Protein AF-A0A4Q5S8B2-F1 (afdb_monomer)

Foldseek 3Di:
DWAWDDPAAFFEIFTADPVRDTQVVVQLVQLQDLVNQLVVVVVDPLCCVPVVDDSVVLNVQSNQLSVQVVVVSVCCRVVVDPLCVVVVQWDAPDPPDDPVDAFGWIWGFRPDPPRGQKIWIWTRQEVNHTYTHHIGRDSDPALVVDPVSVVSVVSSVVVVVVCVVQVPRGSVSNVVVNVVVVVVVVVVVVVVVVVVD

Secondary structure (DSSP, 8-state):
---EEEEETTTEEEEBPTTS-BHHHHHHHHHH-HHHHHHHHHT-THIIIII---HHHHHHHHHHHHHHHHHHHHHHHTTSS-TTHHHHHEEESSTT--TTSSSEEEEEESS-TTT--EEEEEEEEETTEEEEEEEEE--SSSGGGSHHHHHHHHHHHHHHHHHHHHT--SHHHHHHHHHHHHHHHHHHHHHHHHH--

Sequence (197 aa):
MFAVREIIKDILYATELSDGEDAFTQCFIQWEDPSFIRTHLQSQSALREYYHVSIGEATRLILQESKQLFLKFHKIVSGELPIGTLDNMFIPLHANDDFTLQRVPAKAYGISKAKSFLRLYAIRFSDGCYLIIGGYIKLHKTMQQSHEGIQILRDFKIWSDYLNKKGIDGAFELVTLISEKYNYAREITCKRIVQEQ

Mean predicted aligned error: 6.92 Å

Solvent-accessible surface area (backbone atoms only — not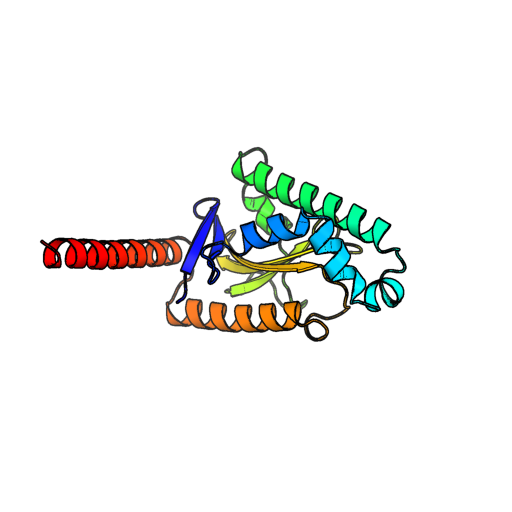 comparable to full-atom values): 10858 Å² total; per-residue (Å²): 130,94,49,66,41,81,77,36,86,79,34,33,32,15,33,48,46,95,87,72,49,35,26,55,59,54,39,51,59,46,43,68,34,68,65,56,42,47,57,66,50,72,79,39,72,42,40,56,77,72,68,68,49,53,69,70,55,47,43,53,50,42,40,54,22,40,53,52,37,50,51,52,53,49,30,36,74,73,62,79,33,64,73,69,53,53,63,74,50,41,40,60,65,48,91,88,52,56,87,88,49,75,59,35,51,23,35,28,54,29,78,41,92,90,78,41,42,42,36,43,31,26,34,34,41,36,93,76,23,36,38,26,71,30,55,51,78,54,60,57,98,48,47,83,78,35,73,68,38,42,48,52,54,50,48,50,51,55,49,52,54,48,33,61,77,67,68,46,59,41,53,68,54,49,51,48,55,47,50,53,52,53,52,53,52,50,54,52,53,53,54,51,59,66,73,77,107

pLDDT: mean 84.65, std 10.73, range [45.31, 97.06]

Structure (mmCIF, N/CA/C/O backbone):
data_AF-A0A4Q5S8B2-F1
#
_entry.id   AF-A0A4Q5S8B2-F1
#
loop_
_atom_site.group_PDB
_atom_site.id
_atom_site.type_symbol
_atom_site.label_atom_id
_atom_site.label_alt_id
_atom_site.label_comp_id
_atom_site.label_asym_id
_atom_site.label_entity_id
_atom_site.label_seq_id
_atom_site.pdbx_PDB_ins_code
_atom_site.Cartn_x
_atom_site.Cartn_y
_atom_site.Cartn_z
_atom_site.occupancy
_atom_site.B_iso_or_equiv
_atom_site.auth_seq_id
_atom_site.auth_comp_id
_atom_site.auth_asym_id
_atom_site.auth_atom_id
_atom_site.pdbx_PDB_model_num
ATOM 1 N N . MET A 1 1 ? 5.877 13.268 14.505 1.00 63.50 1 MET A N 1
ATOM 2 C CA . MET A 1 1 ? 4.538 13.295 15.136 1.00 63.50 1 MET A CA 1
ATOM 3 C C . MET A 1 1 ? 3.707 12.244 14.424 1.00 63.50 1 MET A C 1
ATOM 5 O O . MET A 1 1 ? 3.726 12.256 13.205 1.00 63.50 1 MET A O 1
ATOM 9 N N . PHE A 1 2 ? 3.070 11.316 15.142 1.0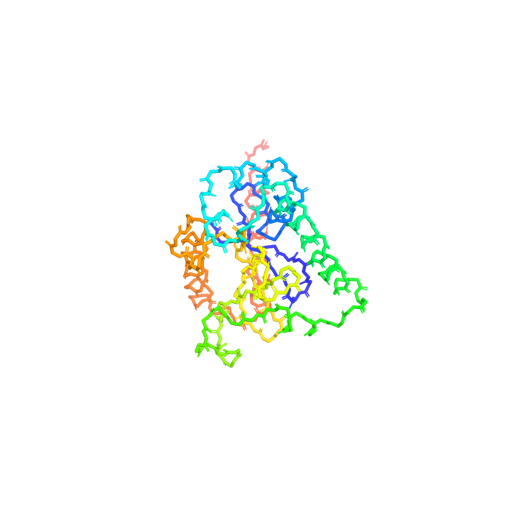0 78.12 2 PHE A N 1
ATOM 10 C CA . PHE A 1 2 ? 2.204 10.313 14.515 1.00 78.12 2 PHE A CA 1
ATOM 11 C C . PHE A 1 2 ? 0.909 10.977 14.071 1.00 78.12 2 PHE A C 1
ATOM 13 O O . PHE A 1 2 ? 0.301 11.730 14.835 1.00 78.12 2 PHE A O 1
ATOM 20 N N . ALA A 1 3 ? 0.539 10.752 12.822 1.00 86.56 3 ALA A N 1
ATOM 21 C CA . ALA A 1 3 ? -0.621 11.360 12.211 1.00 86.56 3 ALA A CA 1
ATOM 22 C C . ALA A 1 3 ? -1.130 10.456 11.097 1.00 86.56 3 ALA A C 1
ATOM 24 O O . ALA A 1 3 ? -0.332 9.797 10.428 1.00 86.56 3 ALA A O 1
ATOM 25 N N . VAL A 1 4 ? -2.445 10.399 10.940 1.00 89.94 4 VAL A N 1
ATOM 26 C CA . VAL A 1 4 ? -3.086 9.565 9.932 1.00 89.94 4 VAL A CA 1
ATOM 27 C C . VAL A 1 4 ? -4.197 10.353 9.253 1.00 89.94 4 VAL A C 1
ATOM 29 O O . VAL A 1 4 ? -4.857 11.179 9.885 1.00 89.94 4 VAL A O 1
ATOM 32 N N . ARG A 1 5 ? -4.408 10.057 7.976 1.00 89.88 5 ARG A N 1
ATOM 33 C CA . ARG A 1 5 ? -5.499 10.555 7.152 1.00 89.88 5 ARG A CA 1
ATOM 34 C C . ARG A 1 5 ? -6.491 9.431 6.903 1.00 89.88 5 ARG A C 1
ATOM 36 O O . ARG A 1 5 ? -6.105 8.289 6.656 1.00 89.88 5 ARG A O 1
ATOM 43 N N . GLU A 1 6 ? -7.768 9.763 6.966 1.00 90.56 6 GLU A N 1
ATOM 44 C CA . GLU A 1 6 ? -8.841 8.861 6.567 1.00 90.56 6 GLU A CA 1
ATOM 45 C C . GLU A 1 6 ? -8.982 8.870 5.036 1.00 90.56 6 GLU A C 1
ATOM 47 O O . GLU A 1 6 ? -9.133 9.932 4.434 1.00 90.56 6 GLU A O 1
ATOM 52 N N . ILE A 1 7 ? -8.891 7.690 4.416 1.00 90.69 7 ILE A N 1
ATOM 53 C CA . ILE A 1 7 ? -9.005 7.483 2.960 1.00 90.69 7 ILE A CA 1
ATOM 54 C C . ILE A 1 7 ? -10.386 6.926 2.617 1.00 90.69 7 ILE A C 1
ATOM 56 O O . ILE A 1 7 ? -11.066 7.421 1.723 1.00 90.69 7 ILE A O 1
ATOM 60 N N . ILE A 1 8 ? -10.807 5.894 3.352 1.00 88.69 8 ILE A N 1
ATOM 61 C CA . ILE A 1 8 ? -12.163 5.347 3.324 1.00 88.69 8 ILE A CA 1
ATOM 62 C C . ILE A 1 8 ? -12.650 5.353 4.760 1.00 88.69 8 ILE A C 1
ATOM 64 O O . ILE A 1 8 ? -12.018 4.739 5.623 1.00 88.69 8 ILE A O 1
ATOM 68 N N . LYS A 1 9 ? -13.766 6.042 4.992 1.00 86.19 9 LYS A N 1
ATOM 69 C CA . LYS A 1 9 ? -14.314 6.245 6.328 1.00 86.19 9 LYS A CA 1
ATOM 70 C C . LYS A 1 9 ? -14.409 4.941 7.116 1.00 86.19 9 LYS A C 1
ATOM 72 O O . LYS A 1 9 ? -14.947 3.967 6.599 1.00 86.19 9 LYS A O 1
ATOM 77 N N . ASP A 1 10 ? -13.884 4.951 8.341 1.00 85.00 10 ASP A N 1
ATOM 78 C CA . ASP A 1 10 ? -13.907 3.828 9.294 1.00 85.00 10 ASP A CA 1
ATOM 79 C C . ASP A 1 10 ? -13.159 2.551 8.850 1.00 85.00 10 ASP A C 1
ATOM 81 O O . ASP A 1 10 ? -13.213 1.535 9.538 1.00 85.00 10 ASP A O 1
ATOM 85 N N . ILE A 1 11 ? -12.465 2.567 7.704 1.00 88.88 11 ILE A N 1
ATOM 86 C CA . ILE A 1 11 ? -12.017 1.341 7.017 1.00 88.88 11 ILE A CA 1
ATOM 87 C C . ILE A 1 11 ? -10.560 1.432 6.562 1.00 88.88 11 ILE A C 1
ATOM 89 O O . ILE A 1 11 ? -9.762 0.526 6.800 1.00 88.88 11 ILE A O 1
ATOM 93 N N . LEU A 1 12 ? -10.197 2.499 5.853 1.00 91.62 12 LEU A N 1
ATOM 94 C CA . LEU A 1 12 ? -8.871 2.645 5.267 1.00 91.62 12 LEU A CA 1
ATOM 95 C C . LEU A 1 12 ? -8.286 3.985 5.668 1.00 91.62 12 LEU A C 1
ATOM 97 O O . LEU A 1 12 ? -8.831 5.041 5.356 1.00 91.62 12 LEU A O 1
ATOM 101 N N . TYR A 1 13 ? -7.129 3.917 6.299 1.00 93.88 13 TYR A N 1
ATOM 102 C CA . TYR A 1 13 ? -6.359 5.061 6.747 1.00 93.88 13 TYR A CA 1
ATOM 103 C C . TYR A 1 13 ? -4.983 5.028 6.101 1.00 93.88 13 TYR A C 1
ATOM 105 O O . TYR A 1 13 ? -4.520 3.974 5.672 1.00 93.88 13 TYR A O 1
ATOM 113 N N . ALA A 1 14 ? -4.296 6.160 6.074 1.00 94.81 14 ALA A N 1
ATOM 114 C CA . ALA A 1 14 ? -2.908 6.248 5.647 1.00 94.81 14 ALA A CA 1
ATOM 115 C C . ALA A 1 14 ? -2.116 7.129 6.606 1.00 94.81 14 ALA A C 1
ATOM 117 O O . ALA A 1 14 ? -2.641 8.097 7.146 1.00 94.81 14 ALA A O 1
ATOM 118 N N . THR A 1 15 ? -0.852 6.803 6.836 1.00 94.00 15 THR A N 1
ATOM 119 C CA . THR A 1 15 ? 0.026 7.631 7.668 1.00 94.00 15 THR A CA 1
ATOM 120 C C . THR A 1 15 ? 0.346 8.940 6.951 1.00 94.00 15 THR A C 1
ATOM 122 O O . THR A 1 15 ? 0.665 8.909 5.763 1.00 94.00 15 THR A O 1
ATOM 125 N N . GLU A 1 16 ? 0.303 10.075 7.647 1.00 92.12 16 GLU A N 1
ATOM 126 C CA . GLU A 1 16 ? 0.772 11.342 7.071 1.00 92.12 16 GLU A CA 1
ATOM 127 C C . GLU A 1 16 ? 2.303 11.376 7.039 1.00 92.12 16 GLU A C 1
ATOM 129 O O . GLU A 1 16 ? 2.986 10.942 7.975 1.00 92.12 16 GLU A O 1
ATOM 134 N N . LEU A 1 17 ? 2.827 11.919 5.951 1.00 87.81 17 LEU A N 1
ATOM 135 C CA . LEU A 1 17 ? 4.237 12.132 5.689 1.00 87.81 17 LEU A CA 1
ATOM 136 C C . LEU A 1 17 ? 4.648 13.550 6.111 1.00 87.81 17 LEU A C 1
ATOM 138 O O . LEU A 1 17 ? 3.826 14.410 6.432 1.00 87.81 17 LEU A O 1
ATOM 142 N N . SER A 1 18 ? 5.955 13.806 6.143 1.00 84.50 18 SER A N 1
ATOM 143 C CA . SER A 1 18 ? 6.503 15.089 6.604 1.00 84.50 18 SER A CA 1
ATOM 144 C C . SER A 1 18 ? 6.147 16.282 5.716 1.00 84.50 18 SER A C 1
ATOM 146 O O . SER A 1 18 ? 6.200 17.415 6.183 1.00 84.50 18 SER A O 1
ATOM 148 N N . ASP A 1 19 ? 5.830 16.037 4.448 1.00 83.19 19 ASP A N 1
ATOM 149 C CA . ASP A 1 19 ? 5.418 17.042 3.464 1.00 83.19 19 ASP A CA 1
ATOM 150 C C . ASP A 1 19 ? 3.907 17.341 3.502 1.00 83.19 19 ASP A C 1
ATOM 152 O O . ASP A 1 19 ? 3.445 18.227 2.787 1.00 83.19 19 ASP A O 1
ATOM 156 N N . GLY A 1 20 ? 3.148 16.667 4.375 1.00 82.50 20 GLY A N 1
ATOM 157 C CA . GLY A 1 20 ? 1.707 16.864 4.555 1.00 82.50 20 GLY A CA 1
ATOM 158 C C . GLY A 1 20 ? 0.827 15.976 3.671 1.00 82.50 20 GLY A C 1
ATOM 159 O O . GLY A 1 20 ? -0.392 15.943 3.881 1.00 82.50 20 GLY A O 1
ATOM 160 N N . GLU A 1 21 ? 1.425 15.228 2.741 1.00 90.19 21 GLU A N 1
ATOM 161 C CA . GLU A 1 21 ? 0.733 14.182 1.991 1.00 90.19 21 GLU A CA 1
ATOM 162 C C . GLU A 1 21 ? 0.542 12.925 2.838 1.00 90.19 21 GLU A C 1
ATOM 164 O O . GLU A 1 21 ? 1.177 12.736 3.877 1.00 90.19 21 GLU A O 1
ATOM 169 N N . ASP A 1 22 ? -0.356 12.043 2.410 1.00 94.44 22 ASP A N 1
ATOM 170 C CA . ASP A 1 22 ? -0.514 10.731 3.027 1.00 94.44 22 ASP A CA 1
ATOM 171 C C . ASP A 1 22 ? 0.183 9.627 2.219 1.00 94.44 22 ASP A C 1
ATOM 173 O O . ASP A 1 22 ? 0.371 9.712 1.003 1.00 94.44 22 ASP A O 1
ATOM 177 N N . ALA A 1 23 ? 0.568 8.557 2.912 1.00 94.81 23 ALA A N 1
ATOM 178 C CA . ALA A 1 23 ? 1.321 7.458 2.327 1.00 94.81 23 ALA A CA 1
ATOM 179 C C . ALA A 1 23 ? 0.579 6.725 1.194 1.00 94.81 23 ALA A C 1
ATOM 181 O O . ALA A 1 23 ? 1.234 6.139 0.332 1.00 94.81 23 ALA A O 1
ATOM 182 N N . PHE A 1 24 ? -0.759 6.739 1.169 1.00 96.00 24 PHE A N 1
ATOM 183 C CA . PHE A 1 24 ? -1.538 6.146 0.082 1.00 96.00 24 PHE A CA 1
ATOM 184 C C . PHE A 1 24 ? -1.468 7.035 -1.161 1.00 96.00 24 PHE A C 1
ATOM 186 O O . PHE A 1 24 ? -1.053 6.565 -2.222 1.00 96.00 24 PHE A O 1
ATOM 193 N N . THR A 1 25 ? -1.792 8.319 -1.020 1.00 94.88 25 THR A N 1
ATOM 194 C CA . THR A 1 25 ? -1.768 9.306 -2.108 1.00 94.88 25 THR A CA 1
ATOM 195 C C . THR A 1 25 ? -0.377 9.416 -2.727 1.00 94.88 25 THR A C 1
ATOM 197 O O . THR A 1 25 ? -0.233 9.311 -3.948 1.00 94.88 25 THR A O 1
ATOM 200 N N . GLN A 1 26 ? 0.667 9.492 -1.897 1.00 95.19 26 GLN A N 1
ATOM 201 C CA . GLN A 1 26 ? 2.050 9.580 -2.364 1.00 95.19 26 GLN A CA 1
ATOM 202 C C . GLN A 1 26 ? 2.469 8.376 -3.221 1.00 95.19 26 GLN A C 1
ATOM 204 O O . GLN A 1 26 ? 3.188 8.540 -4.210 1.00 95.19 26 GLN A O 1
ATOM 209 N N . CYS A 1 27 ? 2.004 7.165 -2.889 1.00 95.81 27 CYS A N 1
ATOM 210 C CA . CYS A 1 27 ? 2.283 5.983 -3.705 1.00 95.81 27 CYS A CA 1
ATOM 211 C C . CYS A 1 27 ? 1.700 6.121 -5.112 1.00 95.81 27 CYS A C 1
ATOM 213 O O . CYS A 1 27 ? 2.403 5.868 -6.087 1.00 95.81 27 CYS A O 1
ATOM 215 N N . PHE A 1 28 ? 0.436 6.534 -5.237 1.00 95.69 28 PHE A N 1
ATOM 216 C CA . PHE A 1 28 ? -0.209 6.646 -6.546 1.00 95.69 28 PHE A CA 1
ATOM 217 C C . PHE A 1 28 ? 0.351 7.798 -7.379 1.00 95.69 28 PHE A C 1
ATOM 219 O O . PHE A 1 28 ? 0.574 7.593 -8.567 1.00 95.69 28 PHE A O 1
ATOM 226 N N . ILE A 1 29 ? 0.700 8.937 -6.768 1.00 95.00 29 ILE A N 1
ATOM 227 C CA . ILE A 1 29 ? 1.412 10.025 -7.462 1.00 95.00 29 ILE A CA 1
ATOM 228 C C . ILE A 1 29 ? 2.694 9.491 -8.116 1.00 95.00 29 ILE A C 1
ATOM 230 O O . ILE A 1 29 ? 2.937 9.703 -9.303 1.00 95.00 29 ILE A O 1
ATOM 234 N N . GLN A 1 30 ? 3.498 8.740 -7.361 1.00 95.25 30 GLN A N 1
ATOM 235 C CA . GLN A 1 30 ? 4.747 8.166 -7.862 1.00 95.25 30 GLN A CA 1
ATOM 236 C C . GLN A 1 30 ? 4.522 7.073 -8.915 1.00 95.25 30 GLN A C 1
ATOM 238 O O . GLN A 1 30 ? 5.245 6.996 -9.907 1.00 95.25 30 GLN A O 1
ATOM 243 N N . TRP A 1 31 ? 3.533 6.203 -8.712 1.00 96.44 31 TRP A N 1
ATOM 244 C CA . TRP A 1 31 ? 3.250 5.082 -9.614 1.00 96.44 31 TRP A CA 1
ATOM 245 C C . TRP A 1 31 ? 2.487 5.483 -10.879 1.00 96.44 31 TRP A C 1
ATOM 247 O O . TRP A 1 31 ? 2.336 4.655 -11.780 1.00 96.44 31 TRP A O 1
ATOM 257 N N . GLU A 1 32 ? 2.012 6.724 -10.961 1.00 95.69 32 GLU A N 1
ATOM 258 C CA . GLU A 1 32 ? 1.411 7.308 -12.160 1.00 95.69 32 GLU A CA 1
ATOM 259 C C . GLU A 1 32 ? 2.374 8.215 -12.942 1.00 95.69 32 GLU A C 1
ATOM 261 O O . GLU A 1 32 ? 2.073 8.535 -14.091 1.00 95.69 32 GLU A O 1
ATOM 266 N N . ASP A 1 33 ? 3.551 8.558 -12.398 1.00 97.06 33 ASP A N 1
ATOM 267 C CA . ASP A 1 33 ? 4.581 9.335 -13.099 1.00 97.06 33 ASP A CA 1
ATOM 268 C C . ASP A 1 33 ? 5.583 8.429 -13.853 1.00 97.06 33 ASP A C 1
ATOM 270 O O . ASP A 1 33 ? 6.459 7.795 -13.247 1.00 97.06 33 ASP A O 1
ATOM 274 N N . PRO A 1 34 ? 5.549 8.390 -15.203 1.00 96.44 34 PRO A N 1
ATOM 275 C CA . PRO A 1 34 ? 6.497 7.604 -15.987 1.00 96.44 34 PRO A CA 1
ATOM 276 C C . PRO A 1 34 ? 7.958 8.032 -15.788 1.00 96.44 34 PRO A C 1
ATOM 278 O O . PRO A 1 34 ? 8.856 7.202 -15.955 1.00 96.44 34 PRO A O 1
ATOM 281 N N . SER A 1 35 ? 8.210 9.305 -15.469 1.00 96.06 35 SER A N 1
ATOM 282 C CA . SER A 1 35 ? 9.556 9.860 -15.282 1.00 96.06 35 SER A CA 1
ATOM 283 C C . SER A 1 35 ? 10.162 9.374 -13.973 1.00 96.06 35 SER A C 1
ATOM 285 O O . SER A 1 35 ? 11.281 8.847 -13.980 1.00 96.06 35 SER A O 1
ATOM 287 N N . PHE A 1 36 ? 9.404 9.458 -12.876 1.00 95.12 36 PHE A N 1
ATOM 288 C CA . PHE A 1 36 ? 9.755 8.832 -11.605 1.00 95.12 36 PHE A CA 1
ATOM 289 C C . PHE A 1 36 ? 10.045 7.340 -11.783 1.00 95.12 36 PHE A C 1
ATOM 291 O O . PHE A 1 36 ? 11.128 6.878 -11.420 1.00 95.12 36 PHE A O 1
ATOM 298 N N . ILE A 1 37 ? 9.131 6.591 -12.416 1.00 95.56 37 ILE A N 1
ATOM 299 C CA . ILE A 1 37 ? 9.287 5.141 -12.589 1.00 95.56 37 ILE A CA 1
ATOM 300 C C . ILE A 1 37 ? 10.566 4.825 -13.365 1.00 95.56 37 ILE A C 1
ATOM 302 O O . ILE A 1 37 ? 11.365 4.001 -12.929 1.00 95.56 37 ILE A O 1
ATOM 306 N N . ARG A 1 38 ? 10.793 5.469 -14.516 1.00 94.12 38 ARG A N 1
ATOM 307 C CA . ARG A 1 38 ? 11.995 5.213 -15.325 1.00 94.12 38 ARG A CA 1
ATOM 308 C C . ARG A 1 38 ? 13.269 5.511 -14.547 1.00 94.12 38 ARG A C 1
ATOM 310 O O . ARG A 1 38 ? 14.187 4.699 -14.598 1.00 94.12 38 ARG A O 1
ATOM 317 N N . THR A 1 39 ? 13.300 6.619 -13.812 1.00 93.06 39 THR A N 1
ATOM 318 C CA . THR A 1 39 ? 14.446 7.002 -12.977 1.00 93.06 39 THR A CA 1
ATOM 319 C C . THR A 1 39 ? 14.698 5.964 -11.882 1.00 93.06 39 THR A C 1
ATOM 321 O O . THR A 1 39 ? 15.824 5.500 -11.717 1.00 93.06 39 THR A O 1
ATOM 324 N N . HIS A 1 40 ? 13.642 5.523 -11.194 1.00 91.12 40 HIS A N 1
ATOM 325 C CA . HIS A 1 40 ? 13.718 4.493 -10.158 1.00 91.12 40 HIS A CA 1
ATOM 326 C C . HIS A 1 40 ? 14.196 3.135 -10.705 1.00 91.12 40 HIS A C 1
ATOM 328 O O . HIS A 1 40 ? 14.915 2.406 -10.028 1.00 91.12 40 HIS A O 1
ATOM 334 N N . LEU A 1 41 ? 13.836 2.792 -11.946 1.00 91.06 41 LEU A N 1
ATOM 335 C CA . LEU A 1 41 ? 14.264 1.553 -12.603 1.00 91.06 41 LEU A CA 1
ATOM 336 C C . LEU A 1 41 ? 15.700 1.610 -13.150 1.00 91.06 41 LEU A C 1
ATOM 338 O O . LEU A 1 41 ? 16.366 0.578 -13.224 1.00 91.06 41 LEU A O 1
ATOM 342 N N . GLN A 1 42 ? 16.177 2.783 -13.576 1.00 84.75 42 GLN A N 1
ATOM 343 C CA . GLN A 1 42 ? 17.494 2.946 -14.209 1.00 84.75 42 GLN A CA 1
ATOM 344 C C . GLN A 1 42 ? 18.657 2.601 -13.277 1.00 84.75 42 GLN A C 1
ATOM 346 O O . GLN A 1 42 ? 19.684 2.110 -13.743 1.00 84.75 42 GLN A O 1
ATOM 351 N N . SER A 1 43 ? 18.496 2.821 -11.975 1.00 70.75 43 SER A N 1
ATOM 352 C CA . SER A 1 43 ? 19.526 2.556 -10.970 1.00 70.75 43 SER A CA 1
ATOM 353 C C . SER A 1 43 ? 19.605 1.087 -10.533 1.00 70.75 43 SER A C 1
ATOM 355 O O . SER A 1 43 ? 20.405 0.760 -9.660 1.00 70.75 43 SER A O 1
ATOM 357 N N . GLN A 1 44 ? 18.801 0.189 -11.122 1.00 76.06 44 GLN A N 1
ATOM 358 C CA . GLN A 1 44 ? 18.524 -1.128 -10.542 1.00 76.06 44 GLN A CA 1
ATOM 359 C C . GLN A 1 44 ? 18.854 -2.277 -11.504 1.00 76.06 44 GLN A C 1
ATOM 361 O O . GLN A 1 44 ? 18.047 -2.656 -12.360 1.00 76.06 44 GLN A O 1
ATOM 366 N N . SER A 1 45 ? 20.021 -2.909 -11.320 1.00 71.69 45 SER A N 1
ATOM 367 C CA . SER A 1 45 ? 20.421 -4.101 -12.099 1.00 71.69 45 SER A CA 1
ATOM 368 C C . SER A 1 45 ? 19.439 -5.271 -11.931 1.00 71.69 45 SER A C 1
ATOM 370 O O . SER A 1 45 ? 19.208 -6.044 -12.867 1.00 71.69 45 SER A O 1
ATOM 372 N N . ALA A 1 46 ? 18.765 -5.320 -10.776 1.00 72.12 46 ALA A N 1
ATOM 373 C CA . ALA A 1 46 ? 17.760 -6.311 -10.411 1.00 72.12 46 ALA A CA 1
ATOM 374 C C . ALA A 1 46 ? 16.614 -6.440 -11.431 1.00 72.12 46 ALA A C 1
ATOM 376 O O . ALA A 1 46 ? 16.054 -7.525 -11.587 1.00 72.12 46 ALA A O 1
ATOM 377 N N . LEU A 1 47 ? 16.284 -5.378 -12.180 1.00 80.75 47 LEU A N 1
ATOM 378 C CA . LEU A 1 47 ? 15.248 -5.454 -13.212 1.00 80.75 47 LEU A CA 1
ATOM 379 C C . LEU A 1 47 ? 15.610 -6.465 -14.314 1.00 80.75 47 LEU A C 1
ATOM 381 O O . LEU A 1 47 ? 14.768 -7.260 -14.734 1.00 80.75 47 LEU A O 1
ATOM 385 N N . ARG A 1 48 ? 16.871 -6.467 -14.761 1.00 75.12 48 ARG A N 1
ATOM 386 C CA . ARG A 1 48 ? 17.347 -7.397 -15.796 1.00 75.12 48 ARG A CA 1
ATOM 387 C C . ARG A 1 48 ? 17.610 -8.788 -15.233 1.00 75.12 48 ARG A C 1
ATOM 389 O O . ARG A 1 48 ? 17.295 -9.773 -15.895 1.00 75.12 48 ARG A O 1
ATOM 396 N N . GLU A 1 49 ? 18.174 -8.853 -14.031 1.00 77.00 49 GLU A N 1
ATOM 397 C CA . GLU A 1 49 ? 18.605 -10.103 -13.398 1.00 77.00 49 GLU A CA 1
ATOM 398 C C . GLU A 1 49 ? 17.439 -10.949 -12.875 1.00 77.00 49 GLU A C 1
ATOM 400 O O . GLU A 1 49 ? 17.508 -12.172 -12.940 1.00 77.00 49 GLU A O 1
ATOM 405 N N . TYR A 1 50 ? 16.375 -10.316 -12.373 1.00 77.25 50 TYR A N 1
ATOM 406 C CA . TYR A 1 50 ? 15.262 -11.017 -11.727 1.00 77.25 50 TYR A CA 1
ATOM 407 C C . TYR A 1 50 ? 13.976 -11.025 -12.560 1.00 77.25 50 TYR A C 1
ATOM 409 O O . TYR A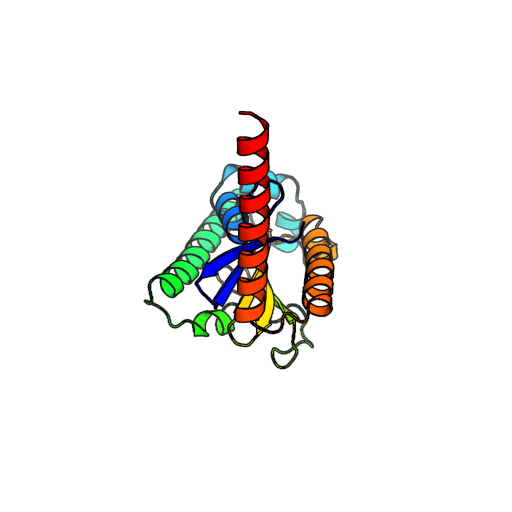 1 50 ? 13.280 -12.038 -12.604 1.00 77.25 50 TYR A O 1
ATOM 417 N N . TYR A 1 51 ? 13.635 -9.908 -13.213 1.00 80.12 51 TYR A N 1
ATOM 418 C CA . TYR A 1 51 ? 12.385 -9.799 -13.979 1.00 80.12 51 TYR A CA 1
ATOM 419 C C . TYR A 1 51 ? 12.555 -10.065 -15.476 1.00 80.12 51 TYR A C 1
ATOM 421 O O . TYR A 1 51 ? 11.565 -10.358 -16.142 1.00 80.12 51 TYR A O 1
ATOM 429 N N . HIS A 1 52 ? 13.778 -9.976 -16.007 1.00 85.38 52 HIS A N 1
ATOM 430 C CA . HIS A 1 52 ? 14.090 -10.198 -17.425 1.00 85.38 52 HIS A CA 1
ATOM 431 C C . HIS A 1 52 ? 13.249 -9.345 -18.396 1.00 85.38 52 HIS A C 1
ATOM 433 O O . HIS A 1 52 ? 12.901 -9.786 -19.491 1.00 85.38 52 HIS A O 1
ATOM 439 N N . VAL A 1 53 ? 12.928 -8.107 -18.011 1.00 87.56 53 VAL A N 1
ATOM 440 C CA . VAL A 1 53 ? 12.181 -7.147 -18.843 1.00 87.56 53 VAL A CA 1
ATOM 441 C C . VAL A 1 53 ? 12.993 -5.878 -19.094 1.00 87.56 53 VAL A C 1
ATOM 443 O O . VAL A 1 53 ? 13.905 -5.534 -18.340 1.00 87.56 53 VAL A O 1
ATOM 446 N N . SER A 1 54 ? 12.659 -5.155 -20.165 1.00 90.00 54 SER A N 1
ATOM 447 C CA . SER A 1 54 ? 13.232 -3.831 -20.417 1.00 90.00 54 SER A CA 1
ATOM 448 C C . SER A 1 54 ? 12.639 -2.786 -19.465 1.00 90.00 54 SER A C 1
ATOM 450 O O . SER A 1 54 ? 11.529 -2.953 -18.960 1.00 90.00 54 SER A O 1
ATOM 452 N N . ILE A 1 55 ? 13.344 -1.667 -19.268 1.00 91.94 55 ILE A N 1
ATOM 453 C CA . ILE A 1 55 ? 12.821 -0.528 -18.492 1.00 91.94 55 ILE A CA 1
ATOM 454 C C . ILE A 1 55 ? 11.501 -0.035 -19.090 1.00 91.94 55 ILE A C 1
ATOM 456 O O . ILE A 1 55 ? 10.547 0.176 -18.356 1.00 91.94 55 ILE A O 1
ATOM 460 N N . GLY A 1 56 ? 11.423 0.104 -20.419 1.00 92.81 56 GLY A N 1
ATOM 461 C CA . GLY A 1 56 ? 10.203 0.564 -21.086 1.00 92.81 56 GLY A CA 1
ATOM 462 C C . GLY A 1 56 ? 9.008 -0.358 -20.840 1.00 92.81 56 GLY A C 1
ATOM 463 O O . GLY A 1 56 ? 7.916 0.129 -20.553 1.00 92.81 56 GLY A O 1
ATOM 464 N N . GLU A 1 57 ? 9.226 -1.673 -20.893 1.00 92.25 57 GLU A N 1
ATOM 465 C CA . GLU A 1 57 ? 8.173 -2.651 -20.613 1.00 92.25 57 GLU A CA 1
ATOM 466 C C . GLU A 1 57 ? 7.769 -2.642 -19.135 1.00 92.25 57 GLU A C 1
ATOM 468 O O . GLU A 1 57 ? 6.582 -2.594 -18.823 1.00 92.25 57 GLU A O 1
ATOM 473 N N . ALA A 1 58 ? 8.734 -2.599 -18.216 1.00 92.62 58 ALA A N 1
ATOM 474 C CA . ALA A 1 58 ? 8.457 -2.495 -16.787 1.00 92.62 58 ALA A CA 1
ATOM 475 C C . ALA A 1 58 ? 7.681 -1.218 -16.439 1.00 92.62 58 ALA A C 1
ATOM 477 O O . ALA A 1 58 ? 6.700 -1.286 -15.706 1.00 92.62 58 ALA A O 1
ATOM 478 N N . THR A 1 59 ? 8.050 -0.066 -17.011 1.00 95.31 59 THR A N 1
ATOM 479 C CA . THR A 1 59 ? 7.305 1.190 -16.836 1.00 95.31 59 THR A CA 1
ATOM 480 C C . THR A 1 59 ? 5.857 1.042 -17.291 1.00 95.31 59 THR A C 1
ATOM 482 O O . THR A 1 59 ? 4.944 1.418 -16.559 1.00 95.31 59 THR A O 1
ATOM 485 N N . ARG A 1 60 ? 5.627 0.457 -18.473 1.00 95.12 60 ARG A N 1
ATOM 486 C CA . ARG A 1 60 ? 4.276 0.222 -18.999 1.00 95.12 60 ARG A CA 1
ATOM 487 C C . ARG A 1 60 ? 3.457 -0.682 -18.071 1.00 95.12 60 ARG A C 1
ATOM 489 O O . ARG A 1 60 ? 2.293 -0.386 -17.807 1.00 95.12 60 ARG A O 1
ATOM 496 N N . LEU A 1 61 ? 4.062 -1.760 -17.570 1.00 93.69 61 LEU A N 1
ATOM 497 C CA . LEU A 1 61 ? 3.422 -2.693 -16.640 1.00 93.69 61 LEU A CA 1
ATOM 498 C C . LEU A 1 61 ? 3.098 -2.031 -15.297 1.00 93.69 61 LEU A C 1
ATOM 500 O O . LEU A 1 61 ? 1.985 -2.191 -14.812 1.00 93.69 61 LEU A O 1
ATOM 504 N N . ILE A 1 62 ? 4.018 -1.246 -14.735 1.00 95.31 62 ILE A N 1
ATOM 505 C CA . ILE A 1 62 ? 3.813 -0.517 -13.475 1.00 95.31 62 ILE A CA 1
ATOM 506 C C . ILE A 1 62 ? 2.656 0.480 -13.598 1.00 95.31 62 ILE A C 1
ATOM 508 O O . ILE A 1 62 ? 1.772 0.475 -12.748 1.00 95.31 62 ILE A O 1
ATOM 512 N N . LEU A 1 63 ? 2.601 1.271 -14.675 1.00 95.88 63 LEU A N 1
ATOM 513 C CA . LEU A 1 63 ? 1.492 2.204 -14.921 1.00 95.88 63 LEU A CA 1
ATOM 514 C C . LEU A 1 63 ? 0.147 1.468 -15.025 1.00 95.88 63 LEU A C 1
ATOM 516 O O . LEU A 1 63 ? -0.861 1.890 -14.458 1.00 95.88 63 LEU A O 1
ATOM 520 N N . GLN A 1 64 ? 0.131 0.334 -15.731 1.00 94.94 64 GLN A N 1
ATOM 521 C CA . GLN A 1 64 ? -1.061 -0.502 -15.860 1.00 94.94 64 GLN A CA 1
ATOM 522 C C . GLN A 1 64 ? -1.480 -1.110 -14.511 1.00 94.94 64 GLN A C 1
ATOM 524 O O . GLN A 1 64 ? -2.675 -1.164 -14.213 1.00 94.94 64 GLN A O 1
ATOM 529 N N . GLU A 1 65 ? -0.521 -1.559 -13.700 1.00 94.62 65 GLU A N 1
ATOM 530 C CA . GLU A 1 65 ? -0.755 -2.053 -12.342 1.00 94.62 65 GLU A CA 1
ATOM 531 C C . GLU A 1 65 ? -1.322 -0.970 -11.432 1.00 94.62 65 GLU A C 1
ATOM 533 O O . GLU A 1 65 ? -2.315 -1.227 -10.750 1.00 94.62 65 GLU A O 1
ATOM 538 N N . SER A 1 66 ? -0.733 0.227 -11.465 1.00 95.25 66 SER A N 1
ATOM 539 C CA . SER A 1 66 ? -1.150 1.376 -10.662 1.00 95.25 66 SER A CA 1
ATOM 540 C C . SER A 1 66 ? -2.604 1.724 -10.947 1.00 95.25 66 SER A C 1
ATOM 542 O O . SER A 1 66 ? -3.444 1.682 -10.049 1.00 95.25 66 SER A O 1
ATOM 544 N N . LYS A 1 67 ? -2.942 1.906 -12.231 1.00 94.69 67 LYS A N 1
ATOM 545 C CA . LYS A 1 67 ? -4.304 2.225 -12.667 1.00 94.69 67 LYS A CA 1
ATOM 546 C C . LYS A 1 67 ? -5.316 1.172 -12.218 1.00 94.69 67 LYS A C 1
ATOM 548 O O . LYS A 1 67 ? -6.400 1.512 -11.756 1.00 94.69 67 LYS A O 1
ATOM 553 N N . GLN A 1 68 ? -4.993 -0.114 -12.355 1.00 93.50 68 GLN A N 1
ATOM 554 C CA . GLN A 1 68 ? -5.908 -1.182 -11.941 1.00 93.50 68 GLN A CA 1
ATOM 555 C C . GLN A 1 68 ? -6.090 -1.243 -10.425 1.00 93.50 68 GLN A C 1
ATOM 557 O O . GLN A 1 68 ? -7.208 -1.466 -9.959 1.00 93.50 68 GLN A O 1
ATOM 562 N N . LEU A 1 69 ? -5.014 -1.051 -9.662 1.00 93.31 69 LEU A N 1
ATOM 563 C CA . LEU A 1 69 ? -5.076 -1.031 -8.207 1.00 93.31 69 LEU A CA 1
ATOM 564 C C . LEU A 1 69 ? -5.885 0.171 -7.710 1.00 93.31 69 LEU A C 1
ATOM 566 O O . LEU A 1 69 ? -6.791 -0.010 -6.899 1.00 93.31 69 LEU A O 1
ATOM 570 N N . PHE A 1 70 ? -5.627 1.360 -8.258 1.00 93.19 70 PHE A N 1
ATOM 571 C CA . PHE A 1 70 ? -6.373 2.576 -7.946 1.00 93.19 70 PHE A CA 1
ATOM 572 C C . PHE A 1 70 ? -7.864 2.417 -8.258 1.00 93.19 70 PHE A C 1
ATOM 574 O O . PHE A 1 70 ? -8.710 2.686 -7.410 1.00 93.19 70 PHE A O 1
ATOM 581 N N . LEU A 1 71 ? -8.202 1.881 -9.439 1.00 92.75 71 LEU A N 1
ATOM 582 C CA . LEU A 1 71 ? -9.593 1.618 -9.818 1.00 92.75 71 LEU A CA 1
ATOM 583 C C . LEU A 1 71 ? -10.298 0.658 -8.852 1.00 92.75 71 LEU A C 1
ATOM 585 O O . LEU A 1 71 ? -11.485 0.834 -8.598 1.00 92.75 71 LEU A O 1
ATOM 589 N N . LYS A 1 72 ? -9.605 -0.342 -8.289 1.00 92.06 72 LYS A N 1
ATOM 590 C CA . LYS A 1 72 ? -10.199 -1.219 -7.264 1.00 92.06 72 LYS A CA 1
ATOM 591 C C . LYS A 1 72 ? -10.542 -0.441 -5.994 1.00 92.06 72 LYS A C 1
ATOM 593 O O . LYS A 1 72 ? -11.660 -0.578 -5.510 1.00 92.06 72 LYS A O 1
ATOM 598 N N . PHE A 1 73 ? -9.631 0.399 -5.498 1.00 91.69 73 PHE A N 1
ATOM 599 C CA . PHE A 1 73 ? -9.911 1.263 -4.346 1.00 91.69 73 PHE A CA 1
ATOM 600 C C . PHE A 1 73 ? -11.056 2.239 -4.634 1.00 91.69 73 PHE A C 1
ATOM 602 O O . PHE A 1 73 ? -11.987 2.331 -3.840 1.00 91.69 73 PHE A O 1
ATOM 609 N N . HIS A 1 74 ? -11.056 2.887 -5.802 1.00 90.19 74 HIS A N 1
ATOM 610 C CA . HIS A 1 74 ? -12.136 3.782 -6.223 1.00 90.19 74 HIS A CA 1
ATOM 611 C C . HIS A 1 74 ? -13.499 3.076 -6.245 1.00 90.19 74 HIS A C 1
ATOM 613 O O . HIS A 1 74 ? -14.497 3.625 -5.785 1.00 90.19 74 HIS A O 1
ATOM 619 N N . LYS A 1 75 ? -13.559 1.841 -6.749 1.00 92.12 75 LYS A N 1
ATOM 620 C CA . LYS A 1 75 ? -14.791 1.041 -6.757 1.00 92.12 75 LYS A CA 1
ATOM 621 C C . LYS A 1 75 ? -15.298 0.698 -5.358 1.00 92.12 75 LYS A C 1
ATOM 623 O O . LYS A 1 75 ? -16.502 0.634 -5.154 1.00 92.12 75 LYS A O 1
ATOM 628 N N . ILE A 1 76 ? -14.401 0.505 -4.395 1.00 89.69 76 ILE A N 1
ATOM 629 C CA . ILE A 1 76 ? -14.786 0.306 -2.992 1.00 89.69 76 ILE A CA 1
ATOM 630 C C . ILE A 1 76 ? -15.343 1.614 -2.415 1.00 89.69 76 ILE A C 1
ATOM 632 O O . ILE A 1 76 ? -16.419 1.612 -1.828 1.00 89.69 76 ILE A O 1
ATOM 636 N N . VAL A 1 77 ? -14.658 2.740 -2.646 1.00 86.19 77 VAL A N 1
ATOM 637 C CA . VAL A 1 77 ? -15.077 4.075 -2.172 1.00 86.19 77 VAL A CA 1
ATOM 638 C C . VAL A 1 77 ? -16.447 4.474 -2.730 1.00 86.19 77 VAL A C 1
ATOM 640 O O . VAL A 1 77 ? -17.286 5.001 -2.009 1.00 86.19 77 VAL A O 1
ATOM 643 N N . SER A 1 78 ? -16.679 4.215 -4.017 1.00 87.69 78 SER A N 1
ATOM 644 C CA . SER A 1 78 ? -17.934 4.536 -4.714 1.00 87.69 78 SER A CA 1
ATOM 645 C C . SER A 1 78 ? -19.076 3.557 -4.423 1.00 87.69 78 SER A C 1
ATOM 647 O O . SER A 1 78 ? -20.197 3.782 -4.875 1.00 87.69 78 SER A O 1
ATOM 649 N N . GLY A 1 79 ? -18.818 2.478 -3.676 1.00 86.69 79 GLY A N 1
ATOM 650 C CA . GLY A 1 79 ? -19.813 1.455 -3.350 1.00 86.69 79 GLY A CA 1
ATOM 651 C C . GLY A 1 79 ? -20.105 0.455 -4.475 1.00 86.69 79 GLY A C 1
ATOM 652 O O . GLY A 1 79 ? -20.981 -0.390 -4.316 1.00 86.69 79 GLY A O 1
ATOM 653 N N . GLU A 1 80 ? -19.373 0.500 -5.595 1.00 91.75 80 GLU A N 1
ATOM 654 C CA . GLU A 1 80 ? -19.456 -0.513 -6.660 1.00 91.75 80 GLU A CA 1
ATOM 655 C C . GLU A 1 80 ? -18.936 -1.887 -6.207 1.00 91.75 80 GLU A C 1
ATOM 657 O O . GLU A 1 80 ? -19.358 -2.921 -6.726 1.00 91.75 80 GLU A O 1
ATOM 662 N N . LEU A 1 81 ? -17.994 -1.906 -5.260 1.00 90.62 81 LEU A N 1
ATOM 663 C CA . LEU A 1 81 ? -17.477 -3.116 -4.629 1.00 90.62 81 LEU A CA 1
ATOM 664 C C . LEU A 1 81 ? -17.719 -3.077 -3.116 1.00 90.62 81 LEU A C 1
ATOM 666 O O . LEU A 1 81 ? -17.555 -2.026 -2.496 1.00 90.62 81 LEU A O 1
ATOM 670 N N . PRO A 1 82 ? -18.058 -4.221 -2.493 1.00 88.56 82 PRO A N 1
ATOM 671 C CA . PRO A 1 82 ? -18.265 -4.279 -1.054 1.00 88.56 82 PRO A CA 1
ATOM 672 C C . PRO A 1 82 ? -16.963 -3.995 -0.302 1.00 88.56 82 PRO A C 1
ATOM 674 O O . PRO A 1 82 ? -15.882 -4.387 -0.743 1.00 88.56 82 PRO A O 1
ATOM 677 N N . ILE A 1 83 ? -17.077 -3.386 0.876 1.00 83.12 83 ILE A N 1
ATOM 678 C CA . ILE A 1 83 ? -15.947 -3.018 1.746 1.00 83.12 83 ILE A CA 1
ATOM 679 C C . ILE A 1 83 ? -15.036 -4.215 2.059 1.00 83.12 83 ILE A C 1
ATOM 681 O O . ILE A 1 83 ? -13.815 -4.101 1.963 1.00 83.12 83 ILE A O 1
ATOM 685 N N . GLY A 1 84 ? -15.620 -5.395 2.311 1.00 85.38 84 GLY A N 1
ATOM 686 C CA . GLY A 1 84 ? -14.881 -6.648 2.540 1.00 85.38 84 GLY A CA 1
ATOM 687 C C . GLY A 1 84 ? -14.002 -7.099 1.362 1.00 85.38 84 GLY A C 1
ATOM 688 O O . GLY A 1 84 ? -13.230 -8.047 1.477 1.00 85.38 84 GLY A O 1
ATOM 689 N N . THR A 1 85 ? -14.055 -6.414 0.214 1.00 88.06 85 THR A N 1
ATOM 690 C CA . THR A 1 85 ? -13.086 -6.605 -0.874 1.00 88.06 85 THR A CA 1
ATOM 691 C C . THR A 1 85 ? -11.658 -6.282 -0.425 1.00 88.06 85 THR A C 1
ATOM 693 O O . THR A 1 85 ? -10.721 -6.894 -0.939 1.00 88.06 85 THR A O 1
ATOM 696 N N . LEU A 1 86 ? -11.466 -5.389 0.554 1.00 86.81 86 LEU A N 1
ATOM 697 C CA . LEU A 1 86 ? -10.138 -5.075 1.092 1.00 86.81 86 LEU A CA 1
ATOM 698 C C . LEU A 1 86 ? -9.448 -6.290 1.720 1.00 86.81 86 LEU A C 1
ATOM 700 O O . LEU A 1 86 ? -8.258 -6.486 1.467 1.00 86.81 86 LEU A O 1
ATOM 704 N N . ASP A 1 87 ? -10.185 -7.152 2.428 1.00 86.94 87 ASP A N 1
A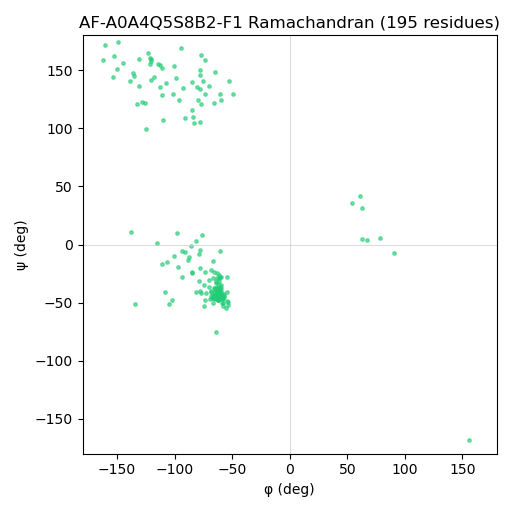TOM 705 C CA . ASP A 1 87 ? -9.633 -8.386 3.008 1.00 86.94 87 ASP A CA 1
ATOM 706 C C . ASP A 1 87 ? -9.131 -9.363 1.929 1.00 86.94 87 ASP A C 1
ATOM 708 O O . ASP A 1 87 ? -8.226 -10.158 2.168 1.00 86.94 87 ASP A O 1
ATOM 712 N N . ASN A 1 88 ? -9.663 -9.270 0.705 1.00 86.81 88 ASN A N 1
ATOM 713 C CA . ASN A 1 88 ? -9.179 -10.040 -0.443 1.00 86.81 88 ASN A CA 1
ATOM 714 C C . ASN A 1 88 ? -7.987 -9.373 -1.151 1.00 86.81 88 ASN A C 1
ATOM 716 O O . ASN A 1 88 ? -7.227 -10.039 -1.861 1.00 86.81 88 ASN A O 1
ATOM 720 N N . MET A 1 89 ? -7.833 -8.054 -1.004 1.00 90.19 89 MET A N 1
ATOM 721 C CA . MET A 1 89 ? -6.742 -7.284 -1.607 1.00 90.19 89 MET A CA 1
ATOM 722 C C . MET A 1 89 ? -5.457 -7.381 -0.789 1.00 90.19 89 MET A C 1
ATOM 724 O O . MET A 1 89 ? -4.374 -7.512 -1.368 1.00 90.19 89 MET A O 1
ATOM 728 N N . PHE A 1 90 ? -5.575 -7.326 0.535 1.00 91.25 90 PHE A N 1
ATOM 729 C CA . PHE A 1 90 ? -4.452 -7.425 1.453 1.00 91.25 90 PHE A CA 1
ATOM 730 C C . PHE A 1 90 ? -4.223 -8.866 1.892 1.00 91.25 90 PHE A C 1
ATOM 732 O O . PHE A 1 90 ? -5.143 -9.571 2.282 1.00 91.25 90 PHE A O 1
ATOM 739 N N . ILE A 1 91 ? -2.963 -9.295 1.879 1.00 90.00 91 ILE A N 1
ATOM 740 C CA . ILE A 1 91 ? -2.547 -10.566 2.477 1.00 90.00 91 ILE A CA 1
ATOM 741 C C . ILE A 1 91 ? -1.485 -10.331 3.548 1.00 90.00 91 ILE A C 1
ATOM 743 O O . ILE A 1 91 ? -0.747 -9.345 3.431 1.00 90.00 91 ILE A O 1
ATOM 747 N N . PRO A 1 92 ? -1.336 -11.237 4.530 1.00 89.94 92 PRO A N 1
ATOM 748 C CA . PRO A 1 92 ? -0.257 -11.153 5.502 1.00 89.94 92 PRO A CA 1
ATOM 749 C C . PRO A 1 92 ? 1.121 -11.034 4.838 1.00 89.94 92 PRO A C 1
ATOM 751 O O . PRO A 1 92 ? 1.416 -11.623 3.785 1.00 89.94 92 PRO A O 1
ATOM 754 N N . LEU A 1 93 ? 1.979 -10.210 5.432 1.00 87.00 93 LEU A N 1
ATOM 755 C CA . LEU A 1 93 ? 3.325 -9.965 4.939 1.00 87.00 93 LEU A CA 1
ATOM 756 C C . LEU A 1 93 ? 4.183 -11.223 5.076 1.00 87.00 93 LEU A C 1
ATOM 758 O O . LEU A 1 93 ? 4.866 -11.586 4.104 1.00 87.00 93 LEU A O 1
ATOM 762 N N . HIS A 1 94 ? 4.117 -11.870 6.241 1.00 83.75 94 HIS A N 1
ATOM 763 C CA . HIS A 1 94 ? 4.832 -13.097 6.571 1.00 83.75 94 HIS A CA 1
ATOM 764 C C . HIS A 1 94 ? 3.919 -14.315 6.410 1.00 83.75 94 HIS A C 1
ATOM 766 O O . HIS A 1 94 ? 2.726 -14.255 6.674 1.00 83.75 94 HIS A O 1
ATOM 772 N N . ALA A 1 95 ? 4.485 -15.430 5.942 1.00 74.62 95 ALA A N 1
ATOM 773 C CA . ALA A 1 95 ? 3.711 -16.628 5.606 1.00 74.62 95 ALA A CA 1
ATOM 774 C C . ALA A 1 95 ? 3.089 -17.332 6.825 1.00 74.62 95 ALA A C 1
ATOM 776 O O . ALA A 1 95 ? 2.132 -18.077 6.656 1.00 74.62 95 ALA A O 1
ATOM 777 N N . ASN A 1 96 ? 3.648 -17.102 8.016 1.00 76.38 96 ASN A N 1
ATOM 778 C CA . ASN A 1 96 ? 3.175 -17.690 9.269 1.00 76.38 96 ASN A CA 1
ATOM 779 C C . ASN A 1 96 ? 2.186 -16.782 10.008 1.00 76.38 96 ASN A C 1
ATOM 781 O O . ASN A 1 96 ? 1.664 -17.188 11.041 1.00 76.38 96 ASN A O 1
ATOM 785 N N . ASP A 1 97 ? 1.963 -15.569 9.505 1.00 77.19 97 ASP A N 1
ATOM 786 C CA . ASP A 1 97 ? 0.967 -14.675 10.067 1.00 77.19 97 ASP A CA 1
ATOM 787 C C . ASP A 1 97 ? -0.385 -15.022 9.451 1.00 77.19 97 ASP A C 1
ATOM 789 O O . ASP A 1 97 ? -0.503 -15.242 8.240 1.00 77.19 97 ASP A O 1
ATOM 793 N N . ASP A 1 98 ? -1.419 -14.996 10.275 1.00 75.31 98 ASP A N 1
ATOM 794 C CA . ASP A 1 98 ? -2.792 -14.958 9.812 1.00 75.31 98 ASP A CA 1
ATOM 795 C C . ASP A 1 98 ? -3.502 -13.740 10.403 1.00 75.31 98 ASP A C 1
ATOM 797 O O . ASP A 1 98 ? -3.037 -13.085 11.335 1.00 75.31 98 ASP A O 1
ATOM 801 N N . PHE A 1 99 ? -4.648 -13.417 9.822 1.00 73.50 99 PHE A N 1
ATOM 802 C CA . PHE A 1 99 ? -5.479 -12.300 10.248 1.00 73.50 99 PHE A CA 1
ATOM 803 C C . PHE A 1 99 ? -6.282 -12.577 11.533 1.00 73.50 99 PHE A C 1
ATOM 805 O O . PHE A 1 99 ? -7.093 -11.738 11.915 1.00 73.50 99 PHE A O 1
ATOM 812 N N . THR A 1 100 ? -6.048 -13.701 12.222 1.00 65.75 100 THR A N 1
ATOM 813 C CA . THR A 1 100 ? -6.547 -13.906 13.594 1.00 65.75 100 THR A CA 1
ATOM 814 C C . THR A 1 100 ? -5.691 -13.159 14.619 1.00 65.75 100 THR A C 1
ATOM 816 O O . THR A 1 100 ? -6.158 -12.852 15.715 1.00 65.75 100 THR A O 1
ATOM 819 N N . LEU A 1 101 ? -4.456 -12.808 14.247 1.00 66.12 101 LEU A N 1
ATOM 820 C CA . LEU A 1 101 ? -3.589 -11.934 15.025 1.00 66.12 101 LEU A CA 1
ATOM 821 C C . LEU A 1 101 ? -3.994 -10.463 14.842 1.00 66.12 101 LEU A C 1
ATOM 823 O O . LEU A 1 101 ? -4.383 -10.022 13.758 1.00 66.12 101 LEU A O 1
ATOM 827 N N . GLN A 1 102 ? -3.847 -9.671 15.904 1.00 68.06 102 GLN A N 1
ATOM 828 C CA . GLN A 1 102 ? -3.959 -8.215 15.817 1.00 68.06 102 GLN A CA 1
ATOM 829 C C . GLN A 1 102 ? -2.677 -7.609 15.226 1.00 68.06 102 GLN A C 1
ATOM 831 O O . GLN A 1 102 ? -1.578 -8.119 15.446 1.00 68.06 102 GLN A O 1
ATOM 836 N N . ARG A 1 103 ? -2.810 -6.468 14.533 1.00 78.56 103 ARG A N 1
ATOM 837 C CA . ARG A 1 103 ? -1.689 -5.646 14.027 1.00 78.56 103 ARG A CA 1
ATOM 838 C C . ARG A 1 103 ? -0.784 -6.387 13.043 1.00 78.56 103 ARG A C 1
ATOM 840 O O . ARG A 1 103 ? 0.439 -6.252 13.072 1.00 78.56 103 ARG A O 1
ATOM 847 N N . VAL A 1 104 ? -1.400 -7.145 12.145 1.00 81.88 104 VAL A N 1
ATOM 848 C CA . VAL A 1 104 ? -0.691 -7.944 11.143 1.00 81.88 104 VAL A CA 1
ATOM 849 C C . VAL A 1 104 ? -0.193 -7.033 10.026 1.00 81.88 104 VAL A C 1
ATOM 851 O O . VAL A 1 104 ? -1.012 -6.389 9.357 1.00 81.88 104 VAL A O 1
ATOM 854 N N . PRO A 1 105 ? 1.127 -6.974 9.772 1.00 85.81 105 PRO A N 1
ATOM 855 C CA . PRO A 1 105 ? 1.648 -6.339 8.577 1.00 85.81 105 PRO A CA 1
ATOM 856 C C . PRO A 1 105 ? 1.092 -7.063 7.353 1.00 85.81 105 PRO A C 1
ATOM 858 O O . PRO A 1 105 ? 1.161 -8.285 7.239 1.00 85.81 105 PRO A O 1
ATOM 861 N N . ALA A 1 106 ? 0.548 -6.305 6.418 1.00 87.44 106 ALA A N 1
ATOM 862 C CA . ALA A 1 106 ? -0.130 -6.792 5.238 1.00 87.44 106 ALA A CA 1
ATOM 863 C C . ALA A 1 106 ? 0.394 -6.090 3.984 1.00 87.44 106 ALA A C 1
ATOM 865 O O . ALA A 1 106 ? 0.989 -5.010 4.036 1.00 87.44 106 ALA A O 1
ATOM 866 N N . LYS A 1 107 ? 0.177 -6.726 2.835 1.00 90.31 107 LYS A N 1
ATOM 867 C CA . LYS A 1 107 ? 0.554 -6.205 1.520 1.00 90.31 107 LYS A CA 1
ATOM 868 C C . LYS A 1 107 ? -0.535 -6.465 0.485 1.00 90.31 107 LYS A C 1
ATOM 870 O O . LYS A 1 107 ? -1.102 -7.556 0.449 1.00 90.31 107 LYS A O 1
ATOM 875 N N . ALA A 1 108 ? -0.760 -5.494 -0.386 1.00 86.06 108 ALA A N 1
ATOM 876 C CA . ALA A 1 108 ? -1.569 -5.617 -1.589 1.00 86.06 108 ALA A CA 1
ATOM 877 C C . ALA A 1 108 ? -0.680 -5.542 -2.837 1.00 86.06 108 ALA A C 1
ATOM 879 O O . ALA A 1 108 ? 0.390 -4.932 -2.824 1.00 86.06 108 ALA A O 1
ATOM 880 N N . TYR A 1 109 ? -1.132 -6.183 -3.912 1.00 89.69 109 TYR A N 1
ATOM 881 C CA . TYR A 1 109 ? -0.442 -6.259 -5.202 1.00 89.69 109 TYR A CA 1
ATOM 882 C C . TYR A 1 109 ? -1.230 -5.487 -6.259 1.00 89.69 109 TYR A C 1
ATOM 884 O O . TYR A 1 109 ? -2.453 -5.403 -6.162 1.00 89.69 109 TYR A O 1
ATOM 892 N N . GLY A 1 110 ? -0.559 -5.011 -7.308 1.00 78.69 110 GLY A N 1
ATOM 893 C CA . GLY A 1 110 ? -1.215 -4.338 -8.431 1.00 78.69 110 GLY A CA 1
ATOM 894 C C . GLY A 1 110 ? -2.169 -5.253 -9.212 1.00 78.69 110 GLY A C 1
ATOM 895 O O . GLY A 1 110 ? -3.394 -5.174 -9.083 1.00 78.69 110 GLY A O 1
ATOM 896 N N . ILE A 1 111 ? -1.606 -6.152 -10.029 1.00 73.88 111 ILE A N 1
ATOM 897 C CA . ILE A 1 111 ? -2.390 -7.047 -10.907 1.00 73.88 111 ILE A CA 1
ATOM 898 C C . ILE A 1 111 ? -2.444 -8.480 -10.377 1.00 73.88 111 ILE A C 1
ATOM 900 O O . ILE A 1 111 ? -3.524 -9.058 -10.276 1.00 73.88 111 ILE A O 1
ATOM 904 N N . SER A 1 112 ? -1.293 -9.081 -10.056 1.00 68.38 112 SER A N 1
ATOM 905 C CA . SER A 1 112 ? -1.222 -10.487 -9.634 1.00 68.38 112 SER A CA 1
ATOM 906 C C . SER A 1 112 ? -0.067 -10.763 -8.671 1.00 68.38 112 SER A C 1
ATOM 908 O O . SER A 1 112 ? 0.990 -10.142 -8.748 1.00 68.38 112 SER A O 1
ATOM 910 N N . LYS A 1 113 ? -0.230 -11.759 -7.793 1.00 64.69 113 LYS A N 1
ATOM 911 C CA . LYS A 1 113 ? 0.791 -12.130 -6.794 1.00 64.69 113 LYS A CA 1
ATOM 912 C C . LYS A 1 113 ? 2.121 -12.588 -7.417 1.00 64.69 113 LYS A C 1
ATOM 914 O O . LYS A 1 113 ? 3.170 -12.370 -6.819 1.00 64.69 113 LYS A O 1
ATOM 919 N N . ALA A 1 114 ? 2.084 -13.216 -8.597 1.00 61.34 114 ALA A N 1
ATOM 920 C CA . ALA A 1 114 ? 3.247 -13.871 -9.202 1.00 61.34 114 ALA A CA 1
ATOM 921 C C . ALA A 1 114 ? 4.159 -12.930 -10.009 1.00 61.34 114 ALA A C 1
ATOM 923 O O . ALA A 1 114 ? 5.336 -13.239 -10.177 1.00 61.34 114 ALA A O 1
ATOM 924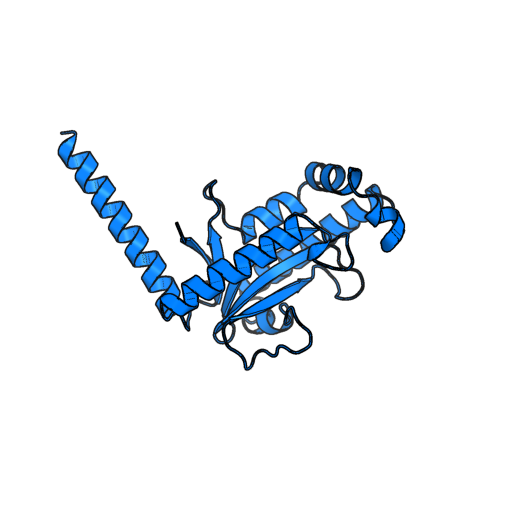 N N . LYS A 1 115 ? 3.638 -11.805 -10.520 1.00 69.94 115 LYS A N 1
ATOM 925 C CA . LYS A 1 115 ? 4.389 -10.914 -11.428 1.00 69.94 115 LYS A CA 1
ATOM 926 C C . LYS A 1 115 ? 4.226 -9.419 -11.143 1.00 69.94 115 LYS A C 1
ATOM 928 O O . LYS A 1 115 ? 4.641 -8.617 -11.966 1.00 69.94 115 LYS A O 1
ATOM 933 N N . SER A 1 116 ? 3.635 -9.043 -10.009 1.00 86.69 116 SER A N 1
ATOM 934 C CA . SER A 1 116 ? 3.406 -7.628 -9.712 1.00 86.69 116 SER A CA 1
ATOM 935 C C . SER A 1 116 ? 4.664 -6.913 -9.227 1.00 86.69 116 SER A C 1
ATOM 937 O O . SER A 1 116 ? 5.385 -7.393 -8.338 1.00 86.69 116 SER A O 1
ATOM 939 N N . PHE A 1 117 ? 4.887 -5.740 -9.810 1.00 92.44 117 PHE A N 1
ATOM 940 C CA . PHE A 1 117 ? 5.902 -4.783 -9.390 1.00 92.44 117 PHE A CA 1
ATOM 941 C C . PHE A 1 117 ? 5.447 -4.023 -8.148 1.00 92.44 117 PHE A C 1
ATOM 943 O O . PHE A 1 117 ? 6.229 -3.844 -7.215 1.00 92.44 117 PHE A O 1
ATOM 950 N N . LEU A 1 118 ? 4.178 -3.619 -8.101 1.00 94.31 118 LEU A N 1
ATOM 951 C CA . LEU A 1 118 ? 3.672 -2.756 -7.042 1.00 94.31 118 LEU A CA 1
ATOM 952 C C . LEU A 1 118 ? 3.351 -3.530 -5.771 1.00 94.31 118 LEU A C 1
ATOM 954 O O . LEU A 1 118 ? 2.720 -4.590 -5.806 1.00 94.31 118 LEU A O 1
ATOM 958 N N . ARG A 1 119 ? 3.770 -2.975 -4.632 1.00 93.69 119 ARG A N 1
ATOM 959 C CA . ARG A 1 119 ? 3.351 -3.442 -3.312 1.00 93.69 119 ARG A CA 1
ATOM 960 C C . ARG A 1 119 ? 2.941 -2.260 -2.458 1.00 93.69 119 ARG A C 1
ATOM 962 O O . ARG A 1 119 ? 3.756 -1.379 -2.199 1.00 93.69 119 ARG A O 1
ATOM 969 N N . LEU A 1 120 ? 1.691 -2.287 -2.015 1.00 95.69 120 LEU A N 1
ATOM 970 C CA . LEU A 1 120 ? 1.151 -1.361 -1.029 1.00 95.69 120 LEU A CA 1
ATOM 971 C C . LEU A 1 120 ? 1.108 -2.071 0.321 1.00 95.69 120 LEU A C 1
ATOM 973 O O . LEU A 1 120 ? 0.615 -3.192 0.403 1.00 95.69 120 LEU A O 1
ATOM 977 N N . TYR A 1 121 ? 1.640 -1.446 1.359 1.00 95.69 121 TYR A N 1
ATOM 978 C CA . TYR A 1 121 ? 1.856 -2.032 2.674 1.00 95.69 121 TYR A CA 1
ATOM 979 C C . TYR A 1 121 ? 0.963 -1.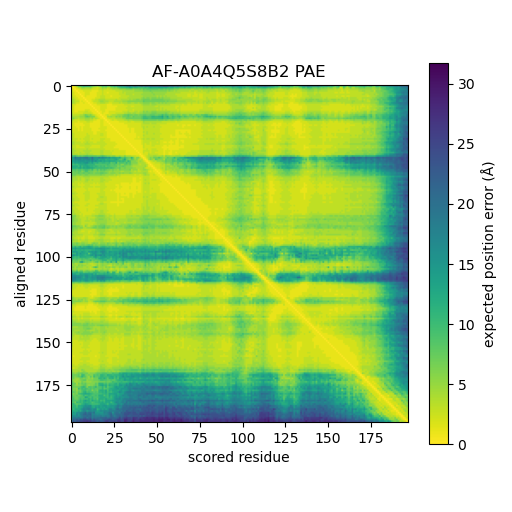372 3.714 1.00 95.69 121 TYR A C 1
ATOM 981 O O . TYR A 1 121 ? 0.842 -0.148 3.756 1.00 95.69 121 TYR A O 1
ATOM 989 N N . ALA A 1 122 ? 0.356 -2.194 4.565 1.00 95.44 122 ALA A N 1
ATOM 990 C CA . ALA A 1 122 ? -0.602 -1.744 5.562 1.00 95.44 122 ALA A CA 1
ATOM 991 C C . ALA A 1 122 ? -0.505 -2.553 6.853 1.00 95.44 122 ALA A C 1
ATOM 993 O O . ALA A 1 122 ? -0.075 -3.699 6.821 1.00 95.44 122 ALA A O 1
ATOM 994 N N . ILE A 1 123 ? -0.928 -1.992 7.981 1.00 92.62 123 ILE A N 1
ATOM 995 C CA . ILE A 1 123 ? -1.198 -2.747 9.210 1.00 92.62 123 ILE A CA 1
ATOM 996 C C . ILE A 1 123 ? -2.696 -3.039 9.244 1.00 92.62 123 ILE A C 1
ATOM 998 O O . ILE A 1 123 ? -3.491 -2.102 9.192 1.00 92.62 123 ILE A O 1
ATOM 1002 N N . ARG A 1 124 ? -3.086 -4.312 9.356 1.00 90.50 124 ARG A N 1
ATOM 1003 C CA . ARG A 1 124 ? -4.464 -4.687 9.706 1.00 90.50 124 ARG A CA 1
ATOM 1004 C C . ARG A 1 124 ? -4.592 -4.635 11.223 1.00 90.50 124 ARG A C 1
ATOM 1006 O O . ARG A 1 124 ? -3.967 -5.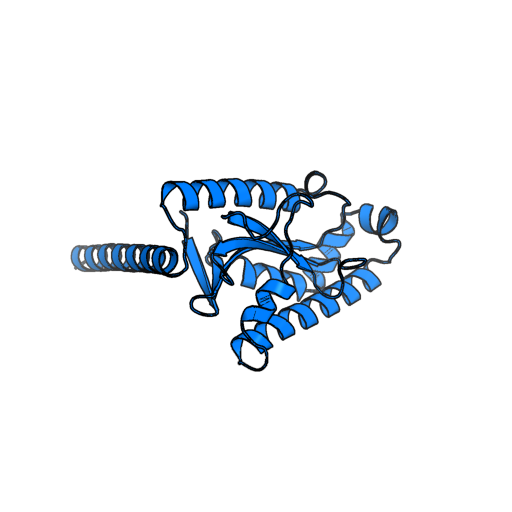444 11.908 1.00 90.50 124 ARG A O 1
ATOM 1013 N N . PHE A 1 125 ? -5.329 -3.663 11.750 1.00 84.12 125 PHE A N 1
ATOM 1014 C CA . PHE A 1 125 ? -5.418 -3.430 13.200 1.00 84.12 125 PHE A CA 1
ATOM 1015 C C . PHE A 1 125 ? -6.791 -3.764 13.797 1.00 84.12 125 PHE A C 1
ATOM 1017 O O . PHE A 1 125 ? -6.857 -4.012 14.994 1.00 84.12 125 PHE A O 1
ATOM 1024 N N . SER A 1 126 ? -7.834 -3.881 12.971 1.00 82.19 126 SER A N 1
ATOM 1025 C CA . SER A 1 126 ? -9.126 -4.490 13.319 1.00 82.19 126 SER A CA 1
ATOM 1026 C C . SER A 1 126 ? -9.762 -5.130 12.084 1.00 82.19 126 SER A C 1
ATOM 1028 O O . SER A 1 126 ? -9.227 -5.016 10.976 1.00 82.19 126 SER A O 1
ATOM 1030 N N . ASP A 1 127 ? -10.884 -5.830 12.253 1.00 81.94 127 ASP A N 1
ATOM 1031 C CA . ASP A 1 127 ? -11.549 -6.504 11.137 1.00 81.94 127 ASP A CA 1
ATOM 1032 C C . ASP A 1 127 ? -11.955 -5.520 10.038 1.00 81.94 127 ASP A C 1
ATOM 1034 O O . ASP A 1 127 ? -12.623 -4.517 10.286 1.00 81.94 127 ASP A O 1
ATOM 1038 N N . GLY A 1 128 ? -11.483 -5.790 8.819 1.00 81.50 128 GLY A N 1
ATOM 1039 C CA . GLY A 1 128 ? -11.697 -4.941 7.650 1.00 81.50 128 GLY A CA 1
ATOM 1040 C C . GLY A 1 128 ? -11.001 -3.575 7.696 1.00 81.50 128 GLY A C 1
ATOM 1041 O O . GLY A 1 128 ? -11.193 -2.795 6.766 1.00 81.50 128 GLY A O 1
ATOM 1042 N N . CYS A 1 129 ? -10.194 -3.275 8.724 1.00 88.56 129 CYS A N 1
ATOM 1043 C CA . CYS A 1 129 ? -9.585 -1.957 8.915 1.00 88.56 129 CYS A CA 1
ATOM 1044 C C . CYS A 1 129 ? -8.069 -1.977 8.711 1.00 88.56 129 CYS A C 1
ATOM 1046 O O . CYS A 1 129 ? -7.336 -2.758 9.332 1.00 88.56 129 CYS A O 1
ATOM 1048 N N . TYR A 1 130 ? -7.590 -1.068 7.866 1.00 92.50 130 TYR A N 1
ATOM 1049 C CA . TYR A 1 130 ? -6.208 -1.037 7.405 1.00 92.50 130 TYR A CA 1
ATOM 1050 C C . TYR A 1 130 ? -5.596 0.352 7.544 1.00 92.50 130 TYR A C 1
ATOM 1052 O O . TYR A 1 130 ? -6.203 1.355 7.177 1.00 92.50 130 TYR A O 1
ATOM 1060 N N . LEU A 1 131 ? -4.356 0.403 8.028 1.00 94.06 131 LEU A N 1
ATOM 1061 C CA . LEU A 1 131 ? -3.530 1.607 8.047 1.00 94.06 131 LEU A CA 1
ATOM 1062 C C . LEU A 1 131 ? -2.392 1.451 7.038 1.00 94.06 131 LEU A C 1
ATOM 1064 O O . LEU A 1 131 ? -1.459 0.691 7.287 1.00 94.06 131 LEU A O 1
ATOM 1068 N N . ILE A 1 132 ? -2.459 2.161 5.913 1.00 95.94 132 ILE A N 1
ATOM 1069 C CA . ILE A 1 132 ? -1.402 2.214 4.902 1.00 95.94 132 ILE A CA 1
ATOM 1070 C C . ILE A 1 132 ? -0.170 2.895 5.490 1.00 95.94 132 ILE A C 1
ATOM 1072 O O . ILE A 1 132 ? -0.229 4.052 5.897 1.00 95.94 132 ILE A O 1
ATOM 1076 N N . ILE A 1 133 ? 0.945 2.172 5.479 1.00 95.31 133 ILE A N 1
ATOM 1077 C CA . ILE A 1 133 ? 2.254 2.652 5.938 1.00 95.31 133 ILE A CA 1
ATOM 1078 C C . ILE A 1 133 ? 3.071 3.210 4.769 1.00 95.31 133 ILE A C 1
ATOM 1080 O O . ILE A 1 133 ? 3.909 4.085 4.944 1.00 95.31 133 ILE A O 1
ATOM 1084 N N . GLY A 1 134 ? 2.829 2.702 3.562 1.00 95.19 134 GLY A N 1
ATOM 1085 C CA . GLY A 1 134 ? 3.518 3.132 2.353 1.00 95.19 134 GLY A CA 1
ATOM 1086 C C . GLY A 1 134 ? 3.507 2.052 1.290 1.00 95.19 134 GLY A C 1
ATOM 1087 O O . GLY A 1 134 ? 2.807 1.047 1.389 1.00 95.19 134 GLY A O 1
ATOM 1088 N N . GLY A 1 135 ? 4.308 2.241 0.258 1.00 93.94 135 GLY A N 1
ATOM 1089 C CA . GLY A 1 135 ? 4.370 1.340 -0.874 1.00 93.94 135 GLY A CA 1
ATOM 1090 C C . GLY A 1 135 ? 5.641 1.566 -1.661 1.00 93.94 135 GLY A C 1
ATOM 1091 O O . GLY A 1 135 ? 6.273 2.612 -1.558 1.00 93.94 135 GLY A O 1
ATOM 1092 N N . TYR A 1 136 ? 6.041 0.563 -2.437 1.00 92.38 136 TYR A N 1
ATOM 1093 C CA . TYR A 1 136 ? 7.165 0.725 -3.348 1.00 92.38 136 TYR A CA 1
ATOM 1094 C C . TYR A 1 136 ? 7.076 -0.195 -4.565 1.00 92.38 136 TYR A C 1
ATOM 1096 O O . TYR A 1 136 ? 6.360 -1.204 -4.578 1.00 92.38 136 TYR A O 1
ATOM 1104 N N . ILE A 1 137 ? 7.845 0.167 -5.592 1.00 93.06 137 ILE A N 1
ATOM 1105 C CA . ILE A 1 137 ? 8.083 -0.654 -6.777 1.00 93.06 137 ILE A CA 1
ATOM 1106 C C . ILE A 1 137 ? 9.111 -1.710 -6.383 1.00 93.06 137 ILE A C 1
ATOM 1108 O O . ILE A 1 137 ? 10.296 -1.435 -6.207 1.00 93.06 137 ILE A O 1
ATOM 1112 N N . LYS A 1 138 ? 8.671 -2.950 -6.203 1.00 90.19 138 LYS A N 1
ATOM 1113 C CA . LYS A 1 138 ? 9.558 -4.005 -5.730 1.00 90.19 138 LYS A CA 1
ATOM 1114 C C . LYS A 1 138 ? 10.327 -4.647 -6.871 1.00 90.19 138 LYS A C 1
ATOM 1116 O O . LYS A 1 138 ? 9.786 -5.393 -7.685 1.00 90.19 138 LYS A O 1
ATOM 1121 N N . LEU A 1 139 ? 11.638 -4.460 -6.795 1.00 88.62 139 LEU A N 1
ATOM 1122 C CA . LEU A 1 139 ? 12.606 -4.993 -7.746 1.00 88.62 139 LEU A CA 1
ATOM 1123 C C . LEU A 1 139 ? 13.422 -6.170 -7.196 1.00 88.62 139 LEU A C 1
ATOM 1125 O O . LEU A 1 139 ? 14.020 -6.919 -7.960 1.00 88.62 139 LEU A O 1
ATOM 1129 N N . HIS A 1 140 ? 13.396 -6.378 -5.878 1.00 85.81 140 HIS A N 1
ATOM 1130 C CA . HIS A 1 140 ? 14.206 -7.390 -5.202 1.00 85.81 140 HIS A CA 1
ATOM 1131 C C . HIS A 1 140 ? 13.359 -8.495 -4.576 1.00 85.81 140 HIS A C 1
ATOM 1133 O O . HIS A 1 140 ? 12.199 -8.298 -4.193 1.00 85.81 140 HIS A O 1
ATOM 1139 N N . LYS A 1 141 ? 13.967 -9.670 -4.402 1.00 82.94 141 LYS A N 1
ATOM 1140 C CA . LYS A 1 141 ? 13.301 -10.843 -3.829 1.00 82.94 141 LYS A CA 1
ATOM 1141 C C . LYS A 1 141 ? 12.844 -10.595 -2.392 1.00 82.94 141 LYS A C 1
ATOM 1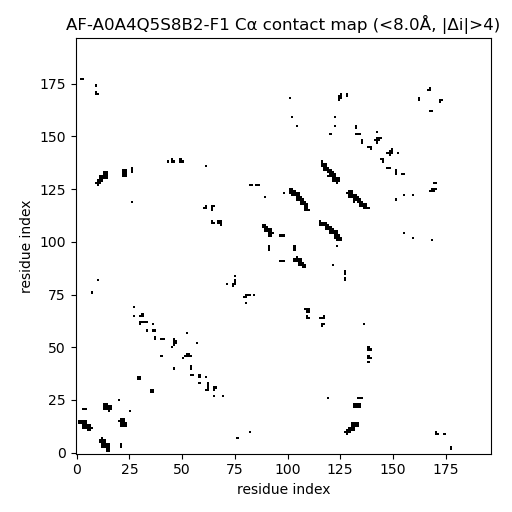143 O O . LYS A 1 141 ? 11.725 -10.981 -2.042 1.00 82.94 141 LYS A O 1
ATOM 1148 N N . THR A 1 142 ? 13.626 -9.883 -1.582 1.00 85.12 142 THR A N 1
ATOM 1149 C CA . THR A 1 142 ? 13.291 -9.556 -0.183 1.00 85.12 142 THR A CA 1
ATOM 1150 C C . THR A 1 142 ? 13.242 -8.041 0.054 1.00 85.12 142 THR A C 1
ATOM 1152 O O . THR A 1 142 ? 13.748 -7.266 -0.751 1.00 85.12 142 THR A O 1
ATOM 1155 N N . MET A 1 143 ? 12.557 -7.596 1.116 1.00 87.44 143 MET A N 1
ATOM 1156 C CA . MET A 1 143 ? 12.448 -6.161 1.451 1.00 87.44 143 MET A CA 1
ATOM 1157 C C . MET A 1 143 ? 13.783 -5.591 1.946 1.00 87.44 143 MET A C 1
ATOM 1159 O O . MET A 1 143 ? 14.095 -4.436 1.689 1.00 87.44 143 MET A O 1
ATOM 1163 N N . GLN A 1 144 ? 14.590 -6.430 2.596 1.00 89.69 144 GLN A N 1
ATOM 1164 C CA . GLN A 1 144 ? 15.894 -6.100 3.171 1.00 89.69 144 GLN A CA 1
ATOM 1165 C C . GLN A 1 144 ? 16.953 -5.761 2.114 1.00 89.69 144 GLN A C 1
ATOM 1167 O O . GLN A 1 144 ? 18.009 -5.242 2.450 1.00 89.69 144 GLN A O 1
ATOM 1172 N N . GLN A 1 145 ? 16.688 -6.076 0.847 1.00 87.56 145 GLN A N 1
ATOM 1173 C CA . GLN A 1 145 ? 17.577 -5.773 -0.275 1.00 87.56 145 GLN A CA 1
ATOM 1174 C C . GLN A 1 145 ? 17.331 -4.381 -0.877 1.00 87.56 145 GLN A C 1
ATOM 1176 O O . GLN A 1 145 ? 18.127 -3.938 -1.694 1.00 87.56 145 GLN A O 1
ATOM 1181 N N . SER A 1 146 ? 16.247 -3.702 -0.489 1.00 87.75 146 SER A N 1
ATOM 1182 C CA . SER A 1 146 ? 15.886 -2.359 -0.966 1.00 87.75 146 SER A CA 1
ATOM 1183 C C . SER A 1 146 ? 15.868 -1.359 0.178 1.00 87.75 146 SER A C 1
ATOM 1185 O O . SER A 1 146 ? 15.399 -1.689 1.269 1.00 87.75 146 SER A O 1
ATOM 1187 N N . HIS A 1 147 ? 16.290 -0.124 -0.087 1.00 89.12 147 HIS A N 1
ATOM 1188 C CA . HIS A 1 147 ? 16.224 0.959 0.891 1.00 89.12 147 HIS A CA 1
ATOM 1189 C C . HIS A 1 147 ? 14.776 1.233 1.330 1.00 89.12 147 HIS A C 1
ATOM 1191 O O . HIS A 1 147 ? 14.485 1.276 2.523 1.00 89.12 147 HIS A O 1
ATOM 1197 N N . GLU A 1 148 ? 13.854 1.302 0.371 1.00 90.25 148 GLU A N 1
ATOM 1198 C CA . GLU A 1 148 ? 12.421 1.522 0.575 1.00 90.25 148 GLU A CA 1
ATOM 1199 C C . GLU A 1 148 ? 11.796 0.386 1.390 1.00 90.25 148 GLU A C 1
ATOM 1201 O O . GLU A 1 148 ? 11.051 0.621 2.338 1.00 90.25 148 GLU A O 1
ATOM 1206 N N . GLY A 1 149 ? 12.149 -0.865 1.077 1.00 91.06 149 GLY A N 1
ATOM 1207 C CA . GLY A 1 149 ? 11.688 -2.021 1.842 1.00 91.06 149 GLY A CA 1
ATOM 1208 C C . GLY A 1 149 ? 12.190 -2.012 3.290 1.00 91.06 149 GLY A C 1
ATOM 1209 O O . GLY A 1 149 ? 11.421 -2.325 4.196 1.00 91.06 149 GLY A O 1
ATOM 1210 N N . ILE A 1 150 ? 13.445 -1.625 3.540 1.00 93.19 150 ILE A N 1
ATOM 1211 C CA . ILE A 1 150 ? 13.965 -1.456 4.908 1.00 93.19 150 ILE A CA 1
ATOM 1212 C C . ILE A 1 150 ? 13.208 -0.345 5.640 1.00 93.19 150 ILE A C 1
ATOM 1214 O O . ILE A 1 150 ? 12.871 -0.519 6.812 1.00 93.19 150 ILE A O 1
ATOM 1218 N N . GLN A 1 151 ? 12.933 0.772 4.965 1.00 93.00 151 GLN A N 1
ATOM 1219 C CA . GLN A 1 151 ? 12.206 1.891 5.552 1.00 93.00 151 GLN A CA 1
ATOM 1220 C C . GLN A 1 151 ? 10.788 1.472 5.962 1.00 93.00 151 GLN A C 1
ATOM 1222 O O . GLN A 1 151 ? 10.430 1.618 7.125 1.00 93.00 151 GLN A O 1
ATOM 1227 N N . ILE A 1 152 ? 10.053 0.793 5.078 1.00 93.12 152 ILE A N 1
ATOM 1228 C CA . ILE A 1 152 ? 8.713 0.269 5.383 1.00 93.12 152 ILE A CA 1
ATOM 1229 C C . ILE A 1 152 ? 8.737 -0.712 6.563 1.00 93.12 152 ILE A C 1
ATOM 1231 O O . ILE A 1 152 ? 7.853 -0.671 7.412 1.00 93.12 152 ILE A O 1
ATOM 1235 N N . LEU A 1 153 ? 9.746 -1.588 6.665 1.00 92.44 153 LEU A N 1
ATOM 1236 C CA . LEU A 1 153 ? 9.877 -2.493 7.818 1.00 92.44 153 LEU A CA 1
ATOM 1237 C C . LEU A 1 153 ? 10.100 -1.737 9.136 1.00 92.44 153 LEU A C 1
ATOM 1239 O O . LEU A 1 153 ? 9.583 -2.147 10.177 1.00 92.44 153 LEU A O 1
ATOM 1243 N N . ARG A 1 154 ? 10.864 -0.640 9.107 1.00 93.12 154 ARG A N 1
ATOM 1244 C CA . ARG A 1 154 ? 11.044 0.227 10.280 1.00 93.12 154 ARG A CA 1
ATOM 1245 C C . ARG A 1 154 ? 9.741 0.923 10.640 1.00 93.12 154 ARG A C 1
ATOM 1247 O O . ARG A 1 154 ? 9.369 0.914 11.810 1.00 93.12 154 ARG A O 1
ATOM 1254 N N . ASP A 1 155 ? 9.038 1.455 9.648 1.00 91.50 155 ASP A N 1
ATOM 1255 C CA . ASP A 1 155 ? 7.780 2.165 9.853 1.00 91.50 155 ASP A CA 1
ATOM 1256 C C . ASP A 1 155 ? 6.697 1.227 10.390 1.00 91.50 155 ASP A C 1
ATOM 1258 O O . ASP A 1 155 ? 5.995 1.595 11.327 1.00 91.50 155 ASP A O 1
ATOM 1262 N N . PHE A 1 156 ? 6.644 -0.024 9.920 1.00 90.81 156 PHE A N 1
ATOM 1263 C CA . PHE A 1 156 ? 5.800 -1.060 10.516 1.00 90.81 156 PHE A CA 1
ATOM 1264 C C . PHE A 1 156 ? 6.048 -1.222 12.011 1.00 90.81 156 PHE A C 1
ATOM 1266 O O . PHE A 1 156 ? 5.103 -1.208 12.795 1.00 90.81 156 PHE A O 1
ATOM 1273 N N . LYS A 1 157 ? 7.315 -1.352 12.420 1.00 90.00 157 LYS A N 1
ATOM 1274 C CA . LYS A 1 157 ? 7.662 -1.495 13.836 1.00 90.00 157 LYS A CA 1
ATOM 1275 C C . LYS A 1 157 ? 7.245 -0.258 14.635 1.00 90.00 157 LYS A C 1
ATOM 1277 O O . LYS A 1 157 ? 6.627 -0.387 15.684 1.00 90.00 157 LYS A O 1
ATOM 1282 N N . ILE A 1 158 ? 7.572 0.928 14.128 1.00 91.00 158 ILE A N 1
ATOM 1283 C CA . ILE A 1 158 ? 7.289 2.211 14.779 1.00 91.00 158 ILE A CA 1
ATOM 1284 C C . ILE A 1 158 ? 5.776 2.407 14.967 1.00 91.00 158 ILE A C 1
ATOM 1286 O O . ILE A 1 158 ? 5.335 2.780 16.056 1.00 91.00 158 ILE A O 1
ATOM 1290 N N . TRP A 1 159 ? 4.978 2.120 13.937 1.00 91.00 159 TRP A N 1
ATOM 1291 C CA . TRP A 1 159 ? 3.523 2.241 13.991 1.00 91.00 159 TRP A CA 1
ATOM 1292 C C . TRP A 1 159 ? 2.867 1.155 14.838 1.00 91.00 159 TRP A C 1
ATOM 1294 O O . TRP A 1 159 ? 2.003 1.485 15.645 1.00 91.00 159 TRP A O 1
ATOM 1304 N N . SER A 1 160 ? 3.302 -0.103 14.749 1.00 88.50 160 SER A N 1
ATOM 1305 C CA . SER A 1 160 ? 2.796 -1.155 15.641 1.00 88.50 160 SER A CA 1
ATOM 1306 C C . SER A 1 160 ? 3.082 -0.836 17.110 1.00 88.50 160 SER A C 1
ATOM 1308 O O . SER A 1 160 ? 2.172 -0.917 17.933 1.00 88.50 160 SER A O 1
ATOM 1310 N N . ASP A 1 161 ? 4.301 -0.396 17.445 1.00 88.88 161 ASP A N 1
ATOM 1311 C CA . ASP A 1 161 ? 4.671 0.012 18.809 1.00 88.88 161 ASP A CA 1
ATOM 1312 C C . ASP A 1 161 ? 3.805 1.189 19.300 1.00 88.88 161 ASP A C 1
ATOM 1314 O O . ASP A 1 161 ? 3.379 1.223 20.459 1.00 88.88 161 ASP A O 1
ATOM 1318 N N . TYR A 1 162 ? 3.505 2.146 18.418 1.00 88.06 162 TYR A N 1
ATOM 1319 C CA . TYR A 1 162 ? 2.639 3.281 18.728 1.00 88.06 162 TYR A CA 1
ATOM 1320 C C . TYR A 1 162 ? 1.187 2.864 18.993 1.00 88.06 162 TYR A C 1
ATOM 1322 O O . TYR A 1 162 ? 0.630 3.240 20.027 1.00 88.06 162 TYR A O 1
ATOM 1330 N N . LEU A 1 163 ? 0.594 2.069 18.095 1.00 86.75 163 LEU A N 1
ATOM 1331 C CA . LEU A 1 163 ? -0.779 1.573 18.227 1.00 86.75 163 LEU A CA 1
ATOM 1332 C C . LEU A 1 163 ? -0.932 0.737 19.506 1.00 86.75 163 LEU A C 1
ATOM 1334 O O . LEU A 1 163 ? -1.869 0.965 20.267 1.00 86.75 163 LEU A O 1
ATOM 1338 N N . ASN A 1 164 ? 0.042 -0.141 19.790 1.00 85.94 164 ASN A N 1
ATOM 1339 C CA . ASN A 1 164 ? 0.129 -0.919 21.032 1.00 85.94 164 ASN A CA 1
ATOM 1340 C C . ASN A 1 164 ? 0.102 -0.008 22.267 1.00 85.94 164 ASN A C 1
ATOM 1342 O O . ASN A 1 164 ? -0.721 -0.174 23.163 1.00 85.94 164 ASN A O 1
ATOM 1346 N N . LYS A 1 165 ? 1.007 0.978 22.319 1.00 87.44 165 LYS A N 1
ATOM 1347 C CA . LYS A 1 165 ? 1.158 1.869 23.477 1.00 87.44 165 LYS A CA 1
ATOM 1348 C C . LYS A 1 165 ? -0.087 2.721 23.730 1.00 87.44 165 LYS A C 1
ATOM 1350 O O . LYS A 1 165 ? -0.318 3.138 24.863 1.00 87.44 165 LYS A O 1
ATOM 1355 N N . LYS A 1 166 ? -0.844 3.030 22.678 1.00 84.94 166 LYS A N 1
ATOM 1356 C CA . LYS A 1 166 ? -2.070 3.828 22.748 1.00 84.94 166 LYS A CA 1
ATOM 1357 C C . LYS A 1 166 ? -3.338 3.001 22.948 1.00 84.94 166 LYS A C 1
ATOM 1359 O O . LYS A 1 166 ? -4.375 3.611 23.167 1.00 84.94 166 LYS A O 1
ATOM 1364 N N . GLY A 1 167 ? -3.259 1.668 22.908 1.00 84.81 167 GLY A N 1
ATOM 1365 C CA . GLY A 1 167 ? -4.440 0.805 22.993 1.00 84.81 167 GLY A CA 1
ATOM 1366 C C . GLY A 1 167 ? -5.404 1.022 21.826 1.00 84.81 167 GLY A C 1
ATOM 1367 O O . GLY A 1 167 ? -6.612 0.946 22.007 1.00 84.81 167 GLY A O 1
ATOM 1368 N N . ILE A 1 168 ? -4.880 1.370 20.645 1.00 83.75 168 ILE A N 1
ATOM 1369 C CA . ILE A 1 168 ? -5.702 1.533 19.443 1.00 83.75 168 ILE A CA 1
ATOM 1370 C C . ILE A 1 168 ? -5.902 0.147 18.841 1.00 83.75 168 ILE A C 1
ATOM 1372 O O . ILE A 1 168 ? -4.976 -0.408 18.234 1.00 83.75 168 ILE A O 1
ATOM 1376 N N . ASP A 1 169 ? -7.104 -0.384 19.044 1.00 80.19 169 ASP A N 1
ATOM 1377 C CA . ASP A 1 169 ? -7.530 -1.718 18.609 1.00 80.19 169 ASP A CA 1
ATOM 1378 C C . ASP A 1 169 ? -8.656 -1.658 17.560 1.00 80.19 169 ASP A C 1
ATOM 1380 O O . ASP A 1 169 ? -9.119 -2.698 17.099 1.00 80.19 169 ASP A O 1
ATOM 1384 N N . GLY A 1 170 ? -9.090 -0.456 17.163 1.00 77.81 170 GLY A N 1
ATOM 1385 C CA . GLY A 1 170 ? -10.181 -0.247 16.218 1.00 77.81 170 GLY A CA 1
ATOM 1386 C C . GLY A 1 170 ? -10.185 1.140 15.573 1.00 77.81 170 GLY A C 1
ATOM 1387 O O . GLY A 1 170 ? -9.394 2.031 15.902 1.00 77.81 170 GLY A O 1
ATOM 1388 N N . ALA A 1 171 ? -11.069 1.301 14.585 1.00 76.50 171 ALA A N 1
ATOM 1389 C CA . ALA A 1 171 ? -11.241 2.549 13.841 1.00 76.50 171 ALA A CA 1
ATOM 1390 C C . ALA A 1 171 ? -11.668 3.712 14.754 1.00 76.50 171 ALA A C 1
ATOM 1392 O O . ALA A 1 171 ? -11.187 4.833 14.601 1.00 76.50 171 ALA A O 1
ATOM 1393 N N . PHE A 1 172 ? -12.510 3.435 15.754 1.00 74.44 172 PHE A N 1
ATOM 1394 C CA . PHE A 1 172 ? -13.024 4.439 16.684 1.00 74.44 172 PHE A CA 1
ATOM 1395 C C . PHE A 1 172 ? -11.909 5.117 17.496 1.00 74.44 172 PHE A C 1
ATOM 1397 O O . PHE A 1 172 ? -11.849 6.347 17.584 1.00 74.44 172 PHE A O 1
ATOM 1404 N N . GLU A 1 173 ? -10.986 4.334 18.052 1.00 76.44 173 GLU A N 1
ATOM 1405 C CA . GLU A 1 173 ? -9.853 4.836 18.831 1.00 76.44 173 GLU A CA 1
ATOM 1406 C C . GLU A 1 173 ? -8.894 5.639 17.945 1.00 76.44 173 GLU A C 1
ATOM 1408 O O . GLU A 1 173 ? -8.379 6.683 18.357 1.00 76.44 173 GLU A O 1
ATOM 1413 N N . LEU A 1 174 ? -8.695 5.193 16.700 1.00 76.69 174 LEU A N 1
ATOM 1414 C CA . LEU A 1 174 ? -7.863 5.900 15.734 1.00 76.69 174 LEU A CA 1
ATOM 1415 C C . LEU A 1 174 ? -8.473 7.262 15.359 1.00 76.69 174 LEU A C 1
ATOM 1417 O O . LEU A 1 174 ? -7.774 8.273 15.390 1.00 76.69 174 LEU A O 1
ATOM 1421 N N . VAL A 1 175 ? -9.778 7.319 15.074 1.00 70.94 175 VAL A N 1
ATOM 1422 C CA . VAL A 1 175 ? -10.508 8.561 14.750 1.00 70.94 175 VAL A CA 1
ATOM 1423 C C . VAL A 1 175 ? -10.545 9.527 15.933 1.00 70.94 175 VAL A C 1
ATOM 1425 O O . VAL A 1 175 ? -10.408 10.743 15.752 1.00 70.94 175 VAL A O 1
ATOM 1428 N N . THR A 1 176 ? -10.674 9.005 17.153 1.00 69.12 176 THR A N 1
ATOM 1429 C CA . THR A 1 176 ? -10.603 9.811 18.378 1.00 69.12 176 THR A CA 1
ATOM 1430 C C . THR A 1 176 ? -9.239 10.493 18.485 1.00 69.12 176 THR A C 1
ATOM 1432 O O . THR A 1 176 ? -9.168 11.705 18.685 1.00 69.12 176 THR A O 1
ATOM 1435 N N . LEU A 1 177 ? -8.155 9.757 18.217 1.00 69.88 177 LEU A N 1
ATOM 1436 C CA . LEU A 1 177 ? -6.800 10.303 18.223 1.00 69.88 177 LEU A CA 1
ATOM 1437 C C . LEU A 1 177 ? -6.573 11.367 17.135 1.00 69.88 177 LEU A C 1
ATOM 1439 O O . LEU A 1 177 ? -5.919 12.384 17.387 1.00 69.88 177 LEU A O 1
ATOM 1443 N N . ILE A 1 178 ? -7.124 11.165 15.933 1.00 70.25 178 ILE A N 1
ATOM 1444 C CA . ILE A 1 178 ? -7.117 12.183 14.870 1.00 70.25 178 ILE A CA 1
ATOM 1445 C C . ILE A 1 178 ? -7.813 13.455 15.377 1.00 70.25 178 ILE A C 1
ATOM 1447 O O . ILE A 1 178 ? -7.250 14.549 15.306 1.00 70.25 178 ILE A O 1
ATOM 1451 N N . SER A 1 179 ? -9.011 13.312 15.943 1.00 65.62 179 SER A N 1
ATOM 1452 C CA . SER A 1 179 ? -9.858 14.429 16.378 1.00 65.62 179 SER A CA 1
ATOM 1453 C C . SER A 1 179 ? -9.240 15.238 17.524 1.00 65.62 179 SER A C 1
ATOM 1455 O O . SER A 1 179 ? -9.244 16.470 17.482 1.00 65.62 179 SER A O 1
ATOM 1457 N N . GLU A 1 180 ? -8.645 14.576 18.519 1.00 67.25 180 GLU A N 1
ATOM 1458 C CA . GLU A 1 180 ? -7.930 15.227 19.627 1.00 67.25 180 GLU A CA 1
ATOM 1459 C C . GLU A 1 180 ? -6.771 16.099 19.129 1.00 67.25 180 GLU A C 1
ATOM 1461 O O . GLU A 1 180 ? -6.600 17.237 19.574 1.00 67.25 180 GLU A O 1
ATOM 1466 N N . LYS A 1 181 ? -6.002 15.599 18.154 1.00 67.00 181 LYS A N 1
ATOM 1467 C CA . LYS A 1 181 ? -4.900 16.347 17.541 1.00 67.00 181 LYS A CA 1
ATOM 1468 C C . LYS A 1 181 ? -5.406 17.583 16.789 1.00 67.00 181 LYS A C 1
ATOM 1470 O O . LYS A 1 181 ? -4.812 18.654 16.923 1.00 67.00 181 LYS A O 1
ATOM 1475 N N . TYR A 1 182 ? -6.493 17.452 16.024 1.00 61.91 182 TYR A N 1
ATOM 1476 C CA . TYR A 1 182 ? -7.119 18.581 15.326 1.00 61.91 182 TYR A CA 1
ATOM 1477 C C . TYR A 1 182 ? -7.606 19.655 16.305 1.00 61.91 182 TYR A C 1
ATOM 1479 O O . TYR A 1 182 ? -7.351 20.841 16.091 1.00 61.91 182 TYR A O 1
ATOM 1487 N N . ASN A 1 183 ? -8.253 19.255 17.400 1.00 63.62 183 ASN A N 1
ATOM 1488 C CA . ASN A 1 183 ? -8.732 20.187 18.421 1.00 63.62 183 ASN A CA 1
ATOM 1489 C C . ASN A 1 183 ? -7.571 20.907 19.121 1.00 63.62 183 ASN A C 1
ATOM 1491 O O . ASN A 1 183 ? -7.588 22.133 19.227 1.00 63.62 183 ASN A O 1
ATOM 1495 N N . TYR A 1 184 ? -6.513 20.180 19.491 1.00 64.25 184 TYR A N 1
ATOM 1496 C CA . TYR A 1 184 ? -5.312 20.770 20.084 1.00 64.25 184 TYR A CA 1
ATOM 1497 C C . TYR A 1 184 ? -4.616 21.770 19.144 1.00 64.25 184 TYR A C 1
ATOM 1499 O O . TYR A 1 184 ? -4.242 22.867 19.562 1.00 64.25 184 TYR A O 1
ATOM 1507 N N . ALA A 1 185 ? -4.483 21.434 17.855 1.00 65.88 185 ALA A N 1
ATOM 1508 C CA . ALA A 1 185 ? -3.908 22.337 16.860 1.00 65.88 185 ALA A CA 1
ATOM 1509 C C . ALA A 1 185 ? -4.741 23.622 16.705 1.00 65.88 185 ALA A C 1
ATOM 1511 O O . ALA A 1 185 ? -4.179 24.718 16.705 1.00 65.88 185 ALA A O 1
ATOM 1512 N N . ARG A 1 186 ? -6.078 23.506 16.652 1.00 61.75 186 ARG A N 1
ATOM 1513 C CA . ARG A 1 186 ? -6.984 24.666 16.595 1.00 61.75 186 ARG A CA 1
ATOM 1514 C C . ARG A 1 186 ? -6.858 25.556 17.827 1.00 61.75 186 ARG A C 1
ATOM 1516 O O . ARG A 1 186 ? -6.803 26.773 17.675 1.00 61.75 186 ARG A O 1
ATOM 1523 N N . GLU A 1 187 ? -6.770 24.980 19.024 1.00 65.62 187 GLU A N 1
ATOM 1524 C CA . GLU A 1 187 ? -6.593 25.754 20.255 1.00 65.62 187 GLU A CA 1
ATOM 1525 C C . GLU A 1 187 ? -5.287 26.559 20.266 1.00 65.62 187 GLU A C 1
ATOM 1527 O O . GLU A 1 187 ? -5.296 27.721 20.676 1.00 65.62 187 GLU A O 1
ATOM 1532 N N . ILE A 1 188 ? -4.172 25.984 19.797 1.00 67.75 188 ILE A N 1
ATOM 1533 C CA . ILE A 1 188 ? -2.895 26.709 19.684 1.00 67.75 188 ILE A CA 1
ATOM 1534 C C . ILE A 1 188 ? -3.009 27.847 18.669 1.00 67.75 188 ILE A C 1
ATOM 1536 O O . ILE A 1 188 ? -2.599 28.970 18.967 1.00 67.75 188 ILE A O 1
ATOM 1540 N N . THR A 1 189 ? -3.574 27.584 17.487 1.00 63.38 189 THR A N 1
ATOM 1541 C CA . THR A 1 189 ? -3.747 28.606 16.447 1.00 63.38 189 THR A CA 1
ATOM 1542 C C . THR A 1 189 ? -4.629 29.754 16.938 1.00 63.38 189 THR A C 1
ATOM 1544 O O . THR A 1 189 ? -4.250 30.913 16.787 1.00 63.38 189 THR A O 1
ATOM 1547 N N . CYS A 1 190 ? -5.755 29.458 17.596 1.00 56.03 190 CYS A N 1
ATOM 1548 C CA . CYS A 1 190 ? -6.616 30.479 18.191 1.00 56.03 190 CYS A CA 1
ATOM 1549 C C . CYS A 1 190 ? -5.886 31.289 19.273 1.00 56.03 190 CYS A C 1
ATOM 1551 O O . CYS A 1 190 ? -5.972 32.513 19.265 1.00 56.03 190 CYS A O 1
ATOM 1553 N N . LYS A 1 191 ? -5.123 30.643 20.166 1.00 66.94 191 LYS A N 1
ATOM 1554 C CA . LYS A 1 191 ? -4.345 31.341 21.206 1.00 66.94 191 LYS A CA 1
ATOM 1555 C C . LYS A 1 191 ? -3.275 32.266 20.620 1.00 66.94 191 LYS A C 1
ATOM 1557 O O . LYS A 1 191 ? -3.094 33.360 21.139 1.00 66.94 191 LYS A O 1
ATOM 1562 N N . ARG A 1 192 ? -2.610 31.868 19.530 1.00 61.88 192 ARG A N 1
ATOM 1563 C CA . ARG A 1 192 ? -1.616 32.708 18.840 1.00 61.88 192 ARG A CA 1
ATOM 1564 C C . ARG A 1 192 ? -2.237 33.937 18.182 1.00 61.88 192 ARG A C 1
ATOM 1566 O O . ARG A 1 192 ? -1.709 35.026 18.340 1.00 61.88 192 ARG A O 1
ATOM 1573 N N . ILE A 1 193 ? -3.378 33.775 17.510 1.00 62.53 193 ILE A N 1
ATOM 1574 C CA . ILE A 1 193 ? -4.099 34.890 16.872 1.00 62.53 193 ILE A CA 1
ATOM 1575 C C . ILE A 1 193 ? -4.570 35.914 17.915 1.00 62.53 193 ILE A C 1
ATOM 1577 O O . ILE A 1 193 ? -4.513 37.110 17.666 1.00 62.53 193 ILE A O 1
ATOM 1581 N N . VAL A 1 194 ? -5.004 35.454 19.092 1.00 63.84 194 VAL A N 1
ATOM 1582 C CA . VAL A 1 194 ? -5.465 36.330 20.184 1.00 63.84 194 VAL A CA 1
ATOM 1583 C 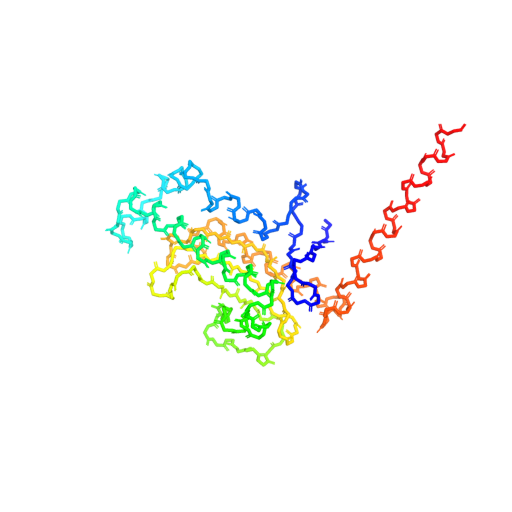C . VAL A 1 194 ? -4.309 37.054 20.892 1.00 63.84 194 VAL A C 1
ATOM 1585 O O . VAL A 1 194 ? -4.531 38.100 21.483 1.00 63.84 194 VAL A O 1
ATOM 1588 N N . GLN A 1 195 ? -3.082 36.526 20.844 1.00 58.41 195 GLN A N 1
ATOM 1589 C CA . GLN A 1 195 ? -1.892 37.161 21.435 1.00 58.41 195 GLN A CA 1
ATOM 1590 C C . GLN A 1 195 ? -1.175 38.137 20.487 1.00 58.41 195 GLN A C 1
ATOM 1592 O O . GLN A 1 195 ? -0.315 38.892 20.934 1.00 58.41 195 GLN A O 1
ATOM 1597 N N . GLU A 1 196 ? -1.504 38.112 19.194 1.00 55.16 196 GLU A N 1
ATOM 1598 C CA . GLU A 1 196 ? -0.976 39.018 18.162 1.00 55.16 196 GLU A CA 1
ATOM 1599 C C . GLU A 1 196 ? -1.934 40.203 17.863 1.00 55.16 196 GLU A C 1
ATOM 1601 O O . GLU A 1 196 ? -1.703 40.949 16.911 1.00 55.16 196 GLU A O 1
ATOM 1606 N N . GLN A 1 197 ? -2.988 40.390 18.676 1.00 45.31 197 GLN A N 1
ATOM 1607 C CA . GLN A 1 197 ? -3.913 41.540 18.677 1.00 45.31 197 GLN A CA 1
ATOM 1608 C C . GLN A 1 197 ? -3.748 42.373 19.950 1.00 45.31 197 GLN A C 1
ATOM 1610 O O . GLN A 1 197 ? -3.875 43.613 19.843 1.00 45.31 197 GLN A O 1
#

Radius of gyration: 18.34 Å; Cα contacts (8 Å, |Δi|>4): 268; chains: 1; bounding box: 40×59×45 Å